Protein AF-A0A9Q4A7U5-F1 (afdb_monomer_lite)

Foldseek 3Di:
DDDDDDDDPPPPDDPDVVVLVVVLVVLVCCLVVCPVVVDPPQVVLSVLLNVLSVVLVVLLVVLVVQLVVLVVVLDVVVLVVVLVVLVPDPVDDPVRSVVVNVVSVVVNCVSVVSSVVSVVVSVVSNVVSVVSNVVRDPDPPDCVVVVVVVVVVVVVVVVVVVVVVVVVVVVVVVVVVVVVVVVCVVVVVVVVVVVVPQDPVNVD

Sequence (204 aa):
MSTEALGETLLLTPPDTEVMNAARQHILTQVTALKLDFLPVMKEKMLPLQAALNRADKVYRDVLAAVTVELNKVNLQQIDLKQQQIEADQRLSDAQKQQAISLLDKHRIRELSSLTTAINSGAQAIAASSDNMLQIDLKLKDRRLLETLQQQIDTMTQRKATLDSTMSTIAEDRRLLDATIKTFEQHNLADIFKDLLPTPDELA

O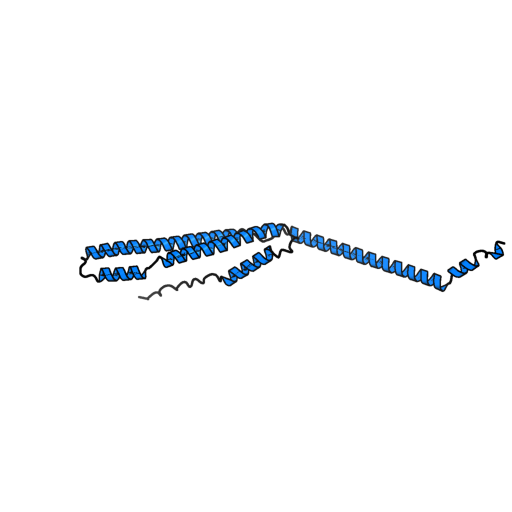rganism: Pseudomonas syringae (NCBI:txid317)

InterPro domains:
  IPR047760 XaxAB toxin subunit B-like [NF033927] (111-203)

pLDDT: mean 75.73, std 14.47, range [33.91, 92.88]

Secondary structure (DSSP, 8-state):
------------PPP-HHHHHHHHHHHHHHHHS---TT-HHHHHHHHHHHHHHHHHHHHHHHHHHHHHHHHHH--HHHHHHHHHHHHH-TTS-HHHHHHHHHHHHHHHHHHHHHHHHHHHHHHHHHHHHHHHHHT---S-S-THHHHHHHHHHHHHHHHHHHHHHHHHHHHHHHHHHHHHHHHHHHTTHHHHHHHHSPPTTT--

Radius of gyration: 43.91 Å; chains: 1; bounding box: 88×65×134 Å

Structure (mmCIF, N/CA/C/O backbone):
data_AF-A0A9Q4A7U5-F1
#
_entry.id   AF-A0A9Q4A7U5-F1
#
loop_
_atom_site.group_PDB
_atom_site.id
_atom_site.type_symbol
_atom_site.label_atom_id
_atom_site.label_alt_id
_atom_site.label_comp_id
_atom_site.label_asym_id
_atom_site.label_entity_id
_atom_site.label_seq_id
_atom_site.pdbx_PDB_ins_code
_atom_site.Cartn_x
_atom_site.Cartn_y
_atom_site.Cartn_z
_atom_site.occupancy
_atom_site.B_iso_or_equiv
_atom_site.auth_seq_id
_atom_site.auth_comp_id
_atom_site.auth_asym_id
_atom_site.auth_atom_id
_atom_site.pdbx_PDB_model_num
ATOM 1 N N . MET A 1 1 ? -23.462 37.568 24.007 1.00 35.03 1 MET A N 1
ATOM 2 C CA . MET A 1 1 ? -23.087 36.170 24.297 1.00 35.03 1 MET A CA 1
ATOM 3 C C . MET A 1 1 ? -23.240 35.404 22.997 1.00 35.03 1 MET A C 1
ATOM 5 O O . MET A 1 1 ? -24.327 34.921 22.709 1.00 35.03 1 MET A O 1
ATOM 9 N N . SER A 1 2 ? -22.212 35.453 22.148 1.00 33.91 2 SER A N 1
ATOM 10 C CA . SER A 1 2 ? -22.231 34.797 20.838 1.00 33.91 2 SER A CA 1
ATOM 11 C C . SER A 1 2 ? -22.033 33.302 21.023 1.00 33.91 2 SER A C 1
ATOM 13 O O . SER A 1 2 ? -21.081 32.872 21.666 1.00 33.91 2 SER A O 1
ATOM 15 N N . THR A 1 3 ? -22.956 32.529 20.468 1.00 38.47 3 THR A N 1
ATOM 16 C CA . THR A 1 3 ? -22.825 31.095 20.239 1.00 38.47 3 THR A CA 1
ATOM 17 C C . THR A 1 3 ? -21.740 30.887 19.186 1.00 38.47 3 THR A C 1
ATOM 19 O O . THR A 1 3 ? -22.014 30.981 17.989 1.00 38.47 3 THR A O 1
ATOM 22 N N . GLU A 1 4 ? -20.499 30.685 19.627 1.00 35.47 4 GLU A N 1
ATOM 23 C CA . GLU A 1 4 ? -19.436 30.189 18.758 1.00 35.47 4 GLU A CA 1
ATOM 24 C C . GLU A 1 4 ? -19.859 28.824 18.224 1.00 35.47 4 GLU A C 1
ATOM 26 O O . GLU A 1 4 ? -20.233 27.917 18.972 1.00 35.47 4 GLU A O 1
ATOM 31 N N . ALA A 1 5 ? -19.895 28.752 16.898 1.00 37.84 5 ALA A N 1
ATOM 32 C CA . ALA A 1 5 ? -20.283 27.588 16.141 1.00 37.84 5 ALA A CA 1
ATOM 33 C C . ALA A 1 5 ? -19.480 26.375 16.618 1.00 37.84 5 ALA A C 1
ATOM 35 O O . ALA A 1 5 ? -18.249 26.382 16.618 1.00 37.84 5 ALA A O 1
ATOM 36 N N 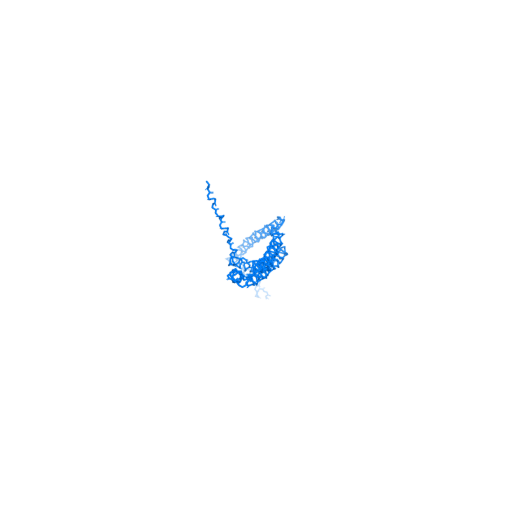. LEU A 1 6 ? -20.220 25.346 17.028 1.00 39.00 6 LEU A N 1
ATOM 37 C CA . LEU A 1 6 ? -19.747 23.976 17.160 1.00 39.00 6 LEU A CA 1
ATOM 38 C C . LEU A 1 6 ? -18.822 23.676 15.978 1.00 39.00 6 LEU A C 1
ATOM 40 O O . LEU A 1 6 ? -19.218 23.873 14.829 1.00 39.00 6 LEU A O 1
ATOM 44 N N . GLY A 1 7 ? -17.586 23.301 16.312 1.00 40.75 7 GLY A N 1
ATOM 45 C CA . GLY A 1 7 ? -16.461 23.227 15.392 1.00 40.75 7 GLY A CA 1
ATOM 46 C C . GLY A 1 7 ? -16.814 22.551 14.078 1.00 40.75 7 GLY A C 1
ATOM 47 O O . GLY A 1 7 ? -17.547 21.561 14.057 1.00 40.75 7 GLY A O 1
ATOM 48 N N . GLU A 1 8 ? -16.277 23.111 12.994 1.00 39.75 8 GLU A N 1
ATOM 49 C CA . GLU A 1 8 ? -16.266 22.497 11.673 1.00 39.75 8 GLU A CA 1
ATOM 50 C C . GLU A 1 8 ? -16.014 20.997 11.831 1.00 39.75 8 GLU A C 1
ATOM 52 O O . GLU A 1 8 ? -14.949 20.576 12.287 1.00 39.75 8 GLU A O 1
ATOM 57 N N . THR A 1 9 ? -17.025 20.185 11.517 1.00 42.81 9 THR A N 1
ATOM 58 C CA . THR A 1 9 ? -16.873 18.737 11.401 1.00 42.81 9 THR A CA 1
ATOM 59 C C . THR A 1 9 ? -15.728 18.502 10.435 1.00 42.81 9 THR A C 1
ATOM 61 O O . THR A 1 9 ? -15.882 18.722 9.234 1.00 42.81 9 THR A O 1
ATOM 64 N N . LEU A 1 10 ? -14.570 18.120 10.977 1.00 44.84 10 LEU A N 1
ATOM 65 C CA . LEU A 1 10 ? -13.373 17.832 10.210 1.00 44.84 10 LEU A CA 1
ATOM 66 C C . LEU A 1 10 ? -13.723 16.662 9.284 1.00 44.84 10 LEU A C 1
ATOM 68 O O . LEU A 1 10 ? -13.777 15.506 9.705 1.00 44.84 10 LEU A O 1
ATOM 72 N N . LEU A 1 11 ? -14.063 16.980 8.038 1.00 44.38 11 LEU A N 1
ATOM 73 C CA . LEU A 1 11 ? -14.373 16.007 7.003 1.00 44.38 11 LEU A CA 1
ATOM 74 C C . LEU A 1 11 ? -13.053 15.334 6.631 1.00 44.38 11 LEU A C 1
ATOM 76 O O . LEU A 1 11 ? -12.310 15.796 5.771 1.00 44.38 11 LEU A O 1
ATOM 80 N N . LEU A 1 12 ? -12.727 14.267 7.357 1.00 54.28 12 LEU A N 1
ATOM 81 C CA . LEU A 1 12 ? -11.605 13.396 7.048 1.00 54.28 12 LEU A CA 1
ATOM 82 C C . LEU A 1 12 ? -11.965 12.622 5.780 1.00 54.28 12 LEU A C 1
ATOM 84 O O . LEU A 1 12 ? -12.688 11.628 5.833 1.00 54.28 12 LEU A O 1
ATOM 88 N N . THR A 1 13 ? -11.492 13.096 4.630 1.00 53.50 13 THR A N 1
ATOM 89 C CA . THR A 1 13 ? -11.601 12.360 3.373 1.00 53.50 13 THR A CA 1
ATOM 90 C C . THR A 1 13 ? -10.697 11.129 3.460 1.00 53.50 13 THR A C 1
ATOM 92 O O . THR A 1 13 ? -9.480 11.283 3.605 1.00 53.50 13 THR A O 1
ATOM 95 N N . PRO A 1 14 ? -11.249 9.903 3.410 1.00 59.03 14 PRO A N 1
ATOM 96 C CA . PRO A 1 14 ? -10.420 8.710 3.391 1.00 59.03 14 PRO A CA 1
ATOM 97 C C . PRO A 1 14 ? -9.548 8.699 2.123 1.00 59.03 14 PRO A C 1
ATOM 99 O O . PRO A 1 14 ? -9.958 9.246 1.095 1.00 59.03 14 PRO A O 1
ATOM 102 N N . PRO A 1 15 ? -8.357 8.075 2.166 1.00 64.12 15 PRO A N 1
ATOM 103 C CA . PRO A 1 15 ? -7.548 7.869 0.974 1.00 64.12 15 PRO A CA 1
ATOM 104 C C . PRO A 1 15 ? -8.346 7.104 -0.084 1.00 64.12 15 PRO A C 1
ATOM 106 O O . PRO A 1 15 ? -9.000 6.106 0.229 1.00 64.12 15 PRO A O 1
ATOM 109 N N . ASP A 1 16 ? -8.270 7.548 -1.336 1.00 74.88 16 ASP A N 1
ATOM 110 C CA . ASP A 1 16 ? -8.915 6.854 -2.444 1.00 74.88 16 ASP A CA 1
ATOM 111 C C . ASP A 1 16 ? -8.227 5.501 -2.688 1.00 74.88 16 ASP A C 1
ATOM 113 O O . ASP A 1 16 ? -7.102 5.406 -3.194 1.00 74.88 16 ASP A O 1
ATOM 117 N N . THR A 1 17 ? -8.924 4.433 -2.302 1.00 73.44 17 THR A N 1
ATOM 118 C CA . THR A 1 17 ? -8.423 3.064 -2.422 1.00 73.44 17 THR A CA 1
ATOM 119 C C . THR A 1 17 ? -8.252 2.617 -3.874 1.00 73.44 17 THR A C 1
ATOM 121 O O . THR A 1 17 ? -7.402 1.764 -4.140 1.00 73.44 17 THR A O 1
ATOM 124 N N . GLU A 1 18 ? -9.001 3.181 -4.827 1.00 73.81 18 GLU A N 1
ATOM 125 C CA . GLU A 1 18 ? -8.834 2.868 -6.248 1.00 73.81 18 GLU A CA 1
ATOM 126 C C . GLU A 1 18 ? -7.540 3.476 -6.775 1.00 73.81 18 GLU A C 1
ATOM 128 O O . GLU A 1 18 ? -6.752 2.775 -7.411 1.00 73.81 18 GLU A O 1
ATOM 133 N N . VAL A 1 19 ? -7.258 4.733 -6.422 1.00 74.88 19 VAL A N 1
ATOM 134 C CA . VAL A 1 19 ? -5.994 5.401 -6.770 1.00 74.88 19 VAL A CA 1
ATOM 135 C C . VAL A 1 19 ? -4.803 4.660 -6.161 1.00 74.88 19 VAL A C 1
ATOM 137 O O . VAL A 1 19 ? -3.816 4.402 -6.855 1.00 74.88 19 VAL A O 1
ATOM 140 N N . MET A 1 20 ? -4.896 4.247 -4.892 1.00 70.69 20 MET A N 1
ATOM 141 C CA . MET A 1 20 ? -3.845 3.454 -4.242 1.00 70.69 20 MET A CA 1
ATOM 142 C C . MET A 1 20 ? -3.623 2.104 -4.939 1.00 70.69 20 MET A C 1
ATOM 144 O O . MET A 1 20 ? -2.479 1.717 -5.195 1.00 70.69 20 MET A O 1
ATOM 148 N N . ASN A 1 21 ? -4.699 1.393 -5.289 1.00 73.62 21 ASN A N 1
ATOM 149 C CA . ASN A 1 21 ? -4.608 0.118 -6.001 1.00 73.62 21 ASN A CA 1
ATOM 150 C C . ASN A 1 21 ? -4.047 0.289 -7.419 1.00 73.62 21 ASN A C 1
ATOM 152 O O . ASN A 1 21 ? -3.201 -0.505 -7.832 1.00 73.62 21 ASN A O 1
ATOM 156 N N . ALA A 1 22 ? -4.467 1.324 -8.147 1.00 74.12 22 ALA A N 1
ATOM 157 C CA . ALA A 1 22 ? -3.966 1.637 -9.481 1.00 74.12 22 ALA A CA 1
ATOM 158 C C . ALA A 1 22 ? -2.468 1.971 -9.447 1.00 74.12 22 ALA A C 1
ATOM 160 O O . ALA A 1 22 ? -1.697 1.421 -10.236 1.00 74.12 22 ALA A O 1
ATOM 161 N N . ALA A 1 23 ? -2.028 2.791 -8.486 1.00 72.69 23 ALA A N 1
ATOM 162 C CA . ALA A 1 23 ? -0.615 3.091 -8.274 1.00 72.69 23 ALA A CA 1
ATOM 163 C C . ALA A 1 23 ? 0.191 1.823 -7.945 1.00 72.69 23 ALA A C 1
ATOM 165 O O . ALA A 1 23 ? 1.258 1.602 -8.525 1.00 72.69 23 ALA A O 1
ATOM 166 N N . ARG A 1 24 ? -0.342 0.942 -7.084 1.00 73.12 24 ARG A N 1
ATOM 167 C CA . ARG A 1 24 ? 0.281 -0.355 -6.775 1.00 73.12 24 ARG A CA 1
ATOM 168 C C . ARG A 1 24 ? 0.427 -1.223 -8.011 1.00 73.12 24 ARG A C 1
ATOM 170 O O . ARG A 1 24 ? 1.510 -1.750 -8.262 1.00 73.12 24 ARG A O 1
ATOM 177 N N . GLN A 1 25 ? -0.642 -1.357 -8.787 1.00 76.62 25 GLN A N 1
ATOM 178 C CA . GLN A 1 25 ? -0.641 -2.166 -9.996 1.00 76.62 25 GLN A CA 1
ATOM 179 C C . GLN A 1 25 ? 0.327 -1.601 -11.034 1.00 76.62 25 GLN A C 1
ATOM 181 O O . GLN A 1 25 ? 1.032 -2.370 -11.682 1.00 76.62 25 GLN A O 1
ATOM 186 N N . HIS A 1 26 ? 0.417 -0.276 -11.159 1.00 74.69 26 HIS A N 1
ATOM 187 C CA . HIS A 1 26 ? 1.366 0.375 -12.052 1.00 74.69 26 HIS A CA 1
ATOM 188 C C . HIS A 1 26 ? 2.813 0.103 -11.625 1.00 74.69 26 HIS A C 1
ATOM 190 O O . HIS A 1 26 ? 3.607 -0.341 -12.447 1.00 74.69 26 HIS A O 1
ATOM 196 N N . ILE A 1 27 ? 3.156 0.275 -10.342 1.00 69.06 27 ILE A N 1
ATOM 197 C CA . ILE A 1 27 ? 4.499 -0.040 -9.822 1.00 69.06 27 ILE A CA 1
ATOM 198 C C . ILE A 1 27 ? 4.829 -1.515 -10.056 1.00 69.06 27 ILE A C 1
ATOM 200 O O . ILE A 1 27 ? 5.890 -1.826 -10.587 1.00 69.06 27 ILE A O 1
ATOM 204 N N . LEU A 1 28 ? 3.909 -2.424 -9.727 1.00 72.00 28 LEU A N 1
ATOM 205 C CA . LEU A 1 28 ? 4.106 -3.859 -9.914 1.00 72.00 28 LEU A CA 1
ATOM 206 C C . LEU A 1 28 ? 4.267 -4.203 -11.397 1.00 72.00 28 LEU A C 1
ATOM 208 O O . LEU A 1 28 ? 5.173 -4.947 -11.755 1.00 72.00 28 LEU A O 1
ATOM 212 N N . THR A 1 29 ? 3.468 -3.600 -12.275 1.00 70.75 29 THR A N 1
ATOM 213 C CA . THR A 1 29 ? 3.609 -3.756 -13.727 1.00 70.75 29 THR A CA 1
ATOM 214 C C . THR A 1 29 ? 4.969 -3.254 -14.191 1.00 70.75 29 THR A C 1
ATOM 216 O O . THR A 1 29 ? 5.626 -3.972 -14.920 1.00 70.75 29 THR A O 1
ATOM 219 N N . GLN A 1 30 ? 5.461 -2.105 -13.728 1.00 65.50 30 GLN A N 1
ATOM 220 C CA . GLN A 1 30 ? 6.801 -1.619 -14.089 1.00 65.50 30 GLN A CA 1
ATOM 221 C C . GLN A 1 30 ? 7.926 -2.525 -13.546 1.00 65.50 30 GLN A C 1
ATOM 223 O O . GLN A 1 30 ? 8.923 -2.738 -14.231 1.00 65.50 30 GLN A O 1
ATOM 228 N N . VAL A 1 31 ? 7.755 -3.110 -12.352 1.00 62.97 31 VAL A N 1
ATOM 229 C CA . VAL A 1 31 ? 8.693 -4.086 -11.755 1.00 62.97 31 VAL A CA 1
ATOM 230 C C . VAL A 1 31 ? 8.715 -5.410 -12.524 1.00 62.97 31 VAL A C 1
ATOM 232 O O . VAL A 1 31 ? 9.765 -6.032 -12.660 1.00 62.97 31 VAL A O 1
ATOM 235 N N . THR A 1 32 ? 7.559 -5.859 -13.012 1.00 62.91 32 THR A N 1
ATOM 236 C CA . THR A 1 32 ? 7.401 -7.182 -13.643 1.00 62.91 32 THR A CA 1
ATOM 237 C C . THR A 1 32 ? 7.612 -7.114 -15.156 1.00 62.91 32 THR A C 1
ATOM 239 O O . THR A 1 32 ? 8.253 -7.980 -15.739 1.00 62.91 32 THR A O 1
ATOM 242 N N . ALA A 1 33 ? 7.126 -6.049 -15.796 1.00 60.25 33 ALA A N 1
ATOM 243 C CA . ALA A 1 33 ? 7.300 -5.734 -17.214 1.00 60.25 33 ALA A CA 1
ATOM 244 C C . ALA A 1 33 ? 8.655 -5.085 -17.509 1.00 60.25 33 ALA A C 1
ATOM 246 O O . ALA A 1 33 ? 8.817 -4.490 -18.572 1.00 60.25 33 ALA A O 1
ATOM 247 N N . LEU A 1 34 ? 9.610 -5.203 -16.584 1.00 51.84 34 LEU A N 1
ATOM 248 C CA . LEU A 1 34 ? 10.979 -4.703 -16.625 1.00 51.84 34 LEU A CA 1
ATOM 249 C C . LEU A 1 34 ? 11.762 -5.396 -17.764 1.00 51.84 34 LEU A C 1
ATOM 251 O O . LEU A 1 34 ? 12.779 -6.041 -17.545 1.00 51.84 34 LEU A O 1
ATOM 255 N N . LYS A 1 35 ? 11.349 -5.137 -19.015 1.00 48.38 35 LYS A N 1
ATOM 256 C CA . LYS A 1 35 ? 12.186 -4.942 -20.209 1.00 48.38 35 LYS A CA 1
ATOM 257 C C . LYS A 1 35 ? 13.077 -3.707 -19.993 1.00 48.38 35 LYS A C 1
ATOM 259 O O . LYS A 1 35 ? 13.129 -2.811 -20.819 1.00 48.38 35 LYS A O 1
ATOM 264 N N . LEU A 1 36 ? 13.707 -3.635 -18.829 1.00 45.34 36 LEU A N 1
ATOM 265 C CA . LEU A 1 36 ? 14.639 -2.622 -18.340 1.00 45.34 36 LEU A CA 1
ATOM 266 C C . LEU A 1 36 ? 15.893 -3.360 -17.836 1.00 45.34 36 LEU A C 1
ATOM 268 O O . LEU A 1 36 ? 16.586 -2.908 -16.928 1.00 45.34 36 LEU A O 1
ATOM 272 N N . ASP A 1 37 ? 16.204 -4.506 -18.457 1.00 46.78 37 ASP A N 1
ATOM 273 C CA . ASP A 1 37 ? 17.462 -5.249 -18.298 1.00 46.78 37 ASP A CA 1
ATOM 274 C C . ASP A 1 37 ? 18.703 -4.393 -18.590 1.00 46.78 37 ASP A C 1
ATOM 276 O O . ASP A 1 37 ? 19.822 -4.785 -18.279 1.00 46.78 37 ASP A O 1
ATOM 280 N N . PHE A 1 38 ? 18.512 -3.197 -19.141 1.00 51.44 38 PHE A N 1
ATOM 281 C CA . PHE A 1 38 ? 19.576 -2.253 -19.439 1.00 51.44 38 PHE A CA 1
ATOM 282 C C . PHE A 1 38 ? 20.127 -1.554 -18.183 1.00 51.44 38 PHE A C 1
ATOM 284 O O . PHE A 1 38 ? 21.246 -1.056 -18.239 1.00 51.44 38 PHE A O 1
ATOM 291 N N . LEU A 1 39 ? 19.387 -1.507 -17.059 1.00 60.56 39 LEU A N 1
ATOM 292 C CA . LEU A 1 39 ? 19.748 -0.699 -15.881 1.00 60.56 39 LEU A CA 1
ATOM 293 C C . LEU A 1 39 ? 19.701 -1.501 -14.564 1.00 60.56 39 LEU A C 1
ATOM 295 O O . LEU A 1 39 ? 18.693 -1.454 -13.854 1.00 60.56 39 LEU A O 1
ATOM 299 N N . PRO A 1 40 ? 20.796 -2.181 -14.172 1.00 62.25 40 PRO A N 1
ATOM 300 C CA . PRO A 1 40 ? 20.902 -2.898 -12.892 1.00 62.25 40 PRO A CA 1
ATOM 301 C C . PRO A 1 40 ? 20.490 -2.048 -11.676 1.00 62.25 40 PRO A C 1
ATOM 303 O O . PRO A 1 40 ? 19.778 -2.520 -10.793 1.00 62.25 40 PRO A O 1
ATOM 306 N N . VAL A 1 41 ? 20.825 -0.754 -11.702 1.00 62.53 41 VAL A N 1
ATOM 307 C CA . VAL A 1 41 ? 20.486 0.236 -10.664 1.00 62.53 41 VAL A CA 1
ATOM 308 C C . VAL A 1 41 ? 18.971 0.399 -10.475 1.00 62.53 41 VAL A C 1
ATOM 310 O O . VAL A 1 41 ? 18.502 0.610 -9.359 1.00 62.53 41 VAL A O 1
ATOM 313 N N . MET A 1 42 ? 18.174 0.263 -11.541 1.00 62.81 42 MET A N 1
ATOM 314 C CA . MET A 1 42 ? 16.713 0.330 -11.433 1.00 62.81 42 MET A CA 1
ATOM 315 C C . MET A 1 42 ? 16.154 -0.908 -10.729 1.00 62.81 42 MET A C 1
ATOM 317 O O . MET A 1 42 ? 15.272 -0.771 -9.886 1.00 62.81 42 MET A O 1
ATOM 321 N N . LYS A 1 43 ? 16.694 -2.107 -10.991 1.00 64.81 43 LYS A N 1
ATOM 322 C CA . LYS A 1 43 ? 16.293 -3.329 -10.267 1.00 64.81 43 LYS A CA 1
ATOM 323 C C . LYS A 1 43 ? 16.601 -3.223 -8.772 1.00 64.81 43 LYS A C 1
ATOM 325 O O . LYS A 1 43 ? 15.754 -3.577 -7.953 1.00 64.81 43 LYS A O 1
ATOM 330 N N . GLU A 1 44 ? 17.759 -2.668 -8.419 1.00 69.25 44 GLU A N 1
ATOM 331 C CA . GLU A 1 44 ? 18.165 -2.457 -7.023 1.00 69.25 44 GLU A CA 1
ATOM 332 C C . GLU A 1 44 ? 17.233 -1.521 -6.243 1.00 69.25 44 GLU A C 1
ATOM 334 O O . GLU A 1 44 ? 17.080 -1.695 -5.038 1.00 69.25 44 GLU A O 1
ATOM 339 N N . LYS A 1 45 ? 16.603 -0.535 -6.896 1.00 70.94 45 LYS A N 1
ATOM 340 C CA . LYS A 1 45 ? 15.695 0.427 -6.239 1.00 70.94 45 LYS A CA 1
ATOM 341 C C . LYS A 1 45 ? 14.224 0.020 -6.306 1.00 70.94 45 LYS A C 1
ATOM 343 O O . LYS A 1 45 ? 13.485 0.224 -5.344 1.00 70.94 45 LYS A O 1
ATOM 348 N N . MET A 1 46 ? 13.803 -0.595 -7.409 1.00 73.00 46 MET A N 1
ATOM 349 C CA . MET A 1 46 ? 12.410 -0.985 -7.636 1.00 73.00 46 MET A CA 1
ATOM 350 C C . MET A 1 46 ? 11.975 -2.177 -6.770 1.00 73.00 46 MET A C 1
ATOM 352 O O . MET A 1 46 ? 10.828 -2.214 -6.326 1.00 73.00 46 MET A O 1
ATOM 356 N N . LEU A 1 47 ? 12.874 -3.124 -6.476 1.00 74.06 47 LEU A N 1
ATOM 357 C CA . LEU A 1 47 ? 12.571 -4.265 -5.600 1.00 74.06 47 LEU A CA 1
ATOM 358 C C . LEU A 1 47 ? 12.293 -3.840 -4.142 1.00 74.06 47 LEU A C 1
ATOM 360 O O . LEU A 1 47 ? 11.243 -4.212 -3.610 1.00 74.06 47 LEU A O 1
ATOM 364 N N . PRO A 1 48 ? 13.145 -3.022 -3.488 1.00 77.94 48 PRO A N 1
ATOM 365 C CA . PRO A 1 48 ? 12.827 -2.444 -2.184 1.00 77.94 48 PRO A CA 1
ATOM 366 C C . PRO A 1 48 ? 11.531 -1.633 -2.185 1.00 77.94 48 PRO A C 1
ATOM 368 O O . PRO A 1 48 ? 10.762 -1.738 -1.231 1.00 77.94 48 PRO A O 1
ATOM 371 N N . LEU A 1 49 ? 11.254 -0.874 -3.254 1.00 77.06 49 LEU A N 1
ATOM 372 C CA . LEU A 1 49 ? 10.007 -0.113 -3.381 1.00 77.06 49 LEU A CA 1
ATOM 373 C C . LEU A 1 49 ? 8.788 -1.036 -3.390 1.00 77.06 49 LEU A C 1
ATOM 375 O O . LEU A 1 49 ? 7.828 -0.796 -2.661 1.00 77.06 49 LEU A O 1
ATOM 379 N N . GLN A 1 50 ? 8.834 -2.112 -4.175 1.00 75.94 50 GLN A N 1
ATOM 380 C CA . GLN A 1 50 ? 7.766 -3.107 -4.222 1.00 75.94 50 GLN A CA 1
ATOM 381 C C . GLN A 1 50 ? 7.544 -3.754 -2.849 1.00 75.94 50 GLN A C 1
ATOM 383 O O . GLN A 1 50 ? 6.404 -3.893 -2.403 1.00 75.94 50 GLN A O 1
ATOM 388 N N . ALA A 1 51 ? 8.625 -4.130 -2.161 1.00 79.81 51 ALA A N 1
ATOM 389 C CA . ALA A 1 51 ? 8.547 -4.723 -0.832 1.00 79.81 51 ALA A CA 1
ATOM 390 C C . ALA A 1 51 ? 7.947 -3.749 0.197 1.00 79.81 51 ALA A C 1
ATOM 392 O O . ALA A 1 51 ? 7.067 -4.139 0.967 1.00 79.81 51 ALA A O 1
ATOM 393 N N . ALA A 1 52 ? 8.376 -2.483 0.183 1.00 79.50 52 ALA A N 1
ATOM 394 C CA . ALA A 1 52 ? 7.848 -1.440 1.059 1.00 79.50 52 ALA A CA 1
ATOM 395 C C . ALA A 1 52 ? 6.360 -1.173 0.794 1.00 79.50 52 ALA A C 1
ATOM 397 O O . ALA A 1 52 ? 5.576 -1.105 1.737 1.00 79.50 52 ALA A O 1
ATOM 398 N N . LEU A 1 53 ? 5.955 -1.114 -0.475 1.00 77.62 53 LEU A N 1
ATOM 399 C CA . LEU A 1 53 ? 4.567 -0.892 -0.873 1.00 77.62 53 LEU A CA 1
ATOM 400 C C . LEU A 1 53 ? 3.647 -2.045 -0.454 1.00 77.62 53 LEU A C 1
ATOM 402 O O . LEU A 1 53 ? 2.581 -1.816 0.111 1.00 77.62 53 LEU A O 1
ATOM 406 N N . ASN A 1 54 ? 4.071 -3.292 -0.677 1.00 79.19 54 ASN A N 1
ATOM 407 C CA . ASN A 1 54 ? 3.315 -4.468 -0.242 1.00 79.19 54 ASN A CA 1
ATOM 408 C C . ASN A 1 54 ? 3.191 -4.524 1.286 1.00 79.19 54 ASN A C 1
ATOM 410 O O . ASN A 1 54 ? 2.146 -4.897 1.820 1.00 79.19 54 ASN A O 1
ATOM 414 N N . ARG A 1 55 ? 4.253 -4.136 2.003 1.00 81.62 55 ARG A N 1
ATOM 415 C CA . ARG A 1 55 ? 4.228 -4.041 3.464 1.00 81.62 55 ARG A CA 1
ATOM 416 C C . ARG A 1 55 ? 3.260 -2.958 3.937 1.00 81.62 55 ARG A C 1
ATOM 418 O O . ARG A 1 55 ? 2.502 -3.221 4.864 1.00 81.62 55 ARG A O 1
ATOM 425 N N . ALA A 1 56 ? 3.258 -1.793 3.292 1.00 76.75 56 ALA A N 1
ATOM 426 C CA . ALA A 1 56 ? 2.355 -0.691 3.608 1.00 76.75 56 ALA A CA 1
ATOM 427 C C . ALA A 1 56 ? 0.883 -1.071 3.406 1.00 76.75 56 ALA A C 1
ATOM 429 O O . ALA A 1 56 ? 0.076 -0.848 4.304 1.00 76.75 56 ALA A O 1
ATOM 430 N N . ASP A 1 57 ? 0.545 -1.709 2.280 1.00 76.62 57 ASP A N 1
ATOM 431 C CA . ASP A 1 57 ? -0.820 -2.189 2.004 1.00 76.62 57 ASP A CA 1
ATOM 432 C C . ASP A 1 57 ? -1.288 -3.191 3.066 1.00 76.62 57 ASP A C 1
ATOM 434 O O . ASP A 1 57 ? -2.395 -3.076 3.592 1.00 76.62 57 ASP A O 1
ATOM 438 N N . LYS A 1 58 ? -0.415 -4.133 3.447 1.00 82.31 58 LYS A N 1
ATOM 439 C CA . LYS A 1 58 ? -0.717 -5.090 4.514 1.00 82.31 58 LYS A CA 1
ATOM 440 C C . LYS A 1 58 ? -0.961 -4.392 5.853 1.00 82.31 58 LYS A C 1
ATOM 442 O O . LYS A 1 58 ? -1.986 -4.639 6.477 1.00 82.31 58 LYS A O 1
ATOM 447 N N . VAL A 1 59 ? -0.052 -3.507 6.273 1.00 82.12 59 VAL A N 1
ATOM 448 C CA . VAL A 1 59 ? -0.192 -2.747 7.527 1.00 82.12 59 VAL A CA 1
ATOM 449 C C . VAL A 1 59 ? -1.495 -1.952 7.529 1.00 82.12 59 VAL A C 1
ATOM 451 O O . VAL A 1 59 ? -2.220 -1.982 8.517 1.00 82.12 59 VAL A O 1
ATOM 454 N N . TYR A 1 60 ? -1.827 -1.291 6.421 1.00 79.75 60 TYR A N 1
ATOM 455 C CA . TYR A 1 60 ? -3.059 -0.521 6.295 1.00 79.75 60 TYR A CA 1
ATOM 456 C C . TYR A 1 60 ? -4.310 -1.394 6.472 1.00 79.75 60 TYR A C 1
ATOM 458 O O . TYR A 1 60 ? -5.189 -1.059 7.266 1.00 79.75 60 TYR A O 1
ATOM 466 N N . ARG A 1 61 ? -4.374 -2.545 5.789 1.00 80.50 61 ARG A N 1
ATOM 467 C CA . ARG A 1 61 ? -5.491 -3.497 5.917 1.00 80.50 61 ARG A CA 1
ATOM 468 C C . ARG A 1 61 ? -5.612 -4.057 7.332 1.00 80.50 61 ARG A C 1
ATOM 470 O O . ARG A 1 61 ? -6.717 -4.097 7.869 1.00 80.50 61 ARG A O 1
ATOM 477 N N . ASP A 1 62 ? -4.493 -4.456 7.931 1.00 83.56 62 ASP A N 1
ATOM 478 C CA . ASP A 1 62 ? -4.460 -5.038 9.275 1.00 83.56 62 ASP A CA 1
ATOM 479 C C . ASP A 1 62 ? -4.912 -4.008 10.328 1.00 83.56 62 ASP A C 1
ATOM 481 O O . ASP A 1 62 ? -5.729 -4.320 11.197 1.00 83.56 62 ASP A O 1
ATOM 485 N N . VAL A 1 63 ? -4.452 -2.756 10.213 1.00 83.94 63 VAL A N 1
ATOM 486 C CA . VAL A 1 63 ? -4.867 -1.645 11.085 1.00 83.94 63 VAL A CA 1
ATOM 487 C C . VAL A 1 63 ? -6.355 -1.340 10.925 1.00 83.94 63 VAL A C 1
ATOM 489 O O . VAL A 1 63 ? -7.059 -1.225 11.927 1.00 83.94 63 VAL A O 1
ATOM 492 N N . LEU A 1 64 ? -6.863 -1.247 9.692 1.00 81.81 64 LEU A N 1
ATOM 493 C CA . LEU A 1 64 ? -8.290 -1.016 9.454 1.00 81.81 64 LEU A CA 1
ATOM 494 C C . LEU A 1 64 ? -9.156 -2.141 10.023 1.00 81.81 64 LEU A C 1
ATOM 496 O O . LEU A 1 64 ? -10.191 -1.866 10.633 1.00 81.81 64 LEU A O 1
ATOM 500 N N . ALA A 1 65 ? -8.737 -3.396 9.861 1.00 80.69 65 ALA A N 1
ATOM 501 C CA . ALA A 1 65 ? -9.438 -4.537 10.435 1.00 80.69 65 ALA A CA 1
ATOM 502 C C . ALA A 1 65 ? -9.458 -4.463 11.970 1.00 80.69 65 ALA A C 1
ATOM 504 O O . ALA A 1 65 ? -10.517 -4.634 12.573 1.00 80.69 65 ALA A O 1
ATOM 505 N N . ALA A 1 66 ? -8.326 -4.140 12.604 1.00 80.69 66 ALA A N 1
ATOM 506 C CA . ALA A 1 66 ? -8.232 -3.987 14.055 1.00 80.69 66 ALA A CA 1
ATOM 507 C C . ALA A 1 66 ? -9.122 -2.848 14.582 1.00 80.69 66 ALA A C 1
ATOM 509 O O . ALA A 1 66 ? -9.886 -3.052 15.524 1.00 80.69 66 ALA A O 1
ATOM 510 N N . VAL A 1 67 ? -9.087 -1.676 13.939 1.00 79.19 67 VAL A N 1
ATOM 511 C CA . VAL A 1 67 ? -9.946 -0.534 14.295 1.00 79.19 67 VAL A CA 1
ATOM 512 C C . VAL A 1 67 ? -11.423 -0.878 14.101 1.00 79.19 67 VAL A C 1
ATOM 514 O O . VAL A 1 67 ? -12.235 -0.550 14.958 1.00 79.19 67 VAL A O 1
ATOM 517 N N . THR A 1 68 ? -11.781 -1.593 13.032 1.00 79.69 68 THR A N 1
ATOM 518 C CA . THR A 1 68 ? -13.162 -2.047 12.791 1.00 79.69 68 THR A CA 1
ATOM 519 C C . THR A 1 68 ? -13.636 -3.012 13.879 1.00 79.69 68 THR A C 1
ATOM 521 O O . THR A 1 68 ? -14.764 -2.903 14.356 1.00 79.69 68 THR A O 1
ATOM 524 N N . VAL A 1 69 ? -12.782 -3.946 14.306 1.00 82.25 69 VAL A N 1
ATOM 525 C CA . VAL A 1 69 ? -13.092 -4.871 15.405 1.00 82.25 69 VAL A CA 1
ATOM 526 C C . VAL A 1 69 ? -13.315 -4.111 16.712 1.00 82.25 69 VAL A C 1
ATOM 528 O O . VAL A 1 69 ? -14.289 -4.394 17.405 1.00 82.25 69 VAL A O 1
ATOM 531 N N . GLU A 1 70 ? -12.461 -3.142 17.045 1.00 81.00 70 GLU A N 1
ATOM 532 C CA . GLU A 1 70 ? -12.640 -2.319 18.248 1.00 81.00 70 GLU A CA 1
ATOM 533 C C . GLU A 1 70 ? -13.885 -1.427 18.160 1.00 81.00 70 GLU A C 1
ATOM 535 O O . GLU A 1 70 ? -14.649 -1.363 19.118 1.00 81.00 70 GLU A O 1
ATOM 540 N N . LEU A 1 71 ? -14.171 -0.825 17.001 1.00 81.94 71 LEU A N 1
ATOM 541 C CA . LEU A 1 71 ? -15.406 -0.066 16.772 1.00 81.94 71 LEU A CA 1
ATOM 542 C C . LEU A 1 71 ? -16.659 -0.926 16.965 1.00 81.94 71 LEU A C 1
ATOM 544 O O . LEU A 1 71 ? -17.607 -0.480 17.600 1.00 81.94 71 LEU A O 1
ATOM 548 N N . ASN A 1 72 ? -16.654 -2.167 16.473 1.00 81.25 72 ASN A N 1
ATOM 549 C CA . ASN A 1 72 ? -17.779 -3.090 16.641 1.00 81.25 72 ASN A CA 1
ATOM 550 C C . ASN A 1 72 ? -17.959 -3.562 18.093 1.00 81.25 72 ASN A C 1
ATOM 552 O O . ASN A 1 72 ? -19.056 -3.976 18.468 1.00 81.25 72 ASN A O 1
ATOM 556 N N . LYS A 1 73 ? -16.896 -3.534 18.907 1.00 81.06 73 LYS A N 1
ATOM 557 C CA . LYS A 1 73 ? -16.972 -3.843 20.344 1.00 81.06 73 LYS A CA 1
ATOM 558 C C . LYS A 1 73 ? -17.545 -2.682 21.149 1.00 81.06 73 LYS A C 1
ATOM 560 O O . LYS A 1 73 ? -18.245 -2.925 22.126 1.00 81.06 73 LYS A O 1
ATOM 565 N N . VAL A 1 74 ? -17.248 -1.446 20.751 1.00 79.56 74 VAL A N 1
ATOM 566 C CA . VAL A 1 74 ? -17.709 -0.233 21.432 1.00 79.56 74 VAL A CA 1
ATOM 567 C C . VAL A 1 74 ? -19.213 -0.069 21.207 1.00 79.56 74 VAL A C 1
ATOM 569 O O . VAL A 1 74 ? -19.662 0.414 20.169 1.00 79.56 74 VAL A O 1
ATOM 572 N N . ASN A 1 75 ? -20.015 -0.459 22.199 1.00 77.88 75 ASN A N 1
ATOM 573 C CA . ASN A 1 75 ? -21.472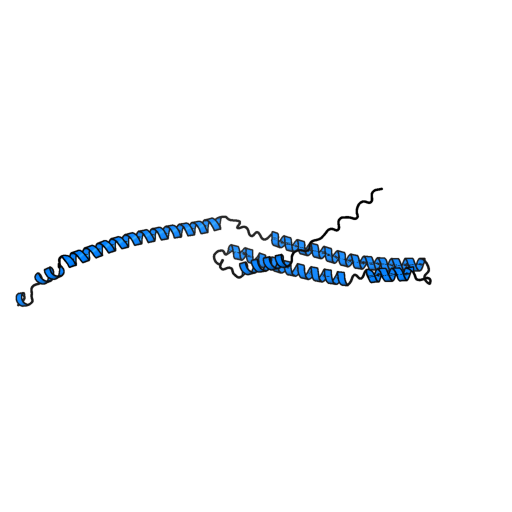 -0.342 22.138 1.00 77.88 75 ASN A CA 1
ATOM 574 C C . ASN A 1 75 ? -21.977 0.757 23.077 1.00 77.88 75 ASN A C 1
ATOM 576 O O . ASN A 1 75 ? -22.592 0.500 24.116 1.00 77.88 75 ASN A O 1
ATOM 580 N N . LEU A 1 76 ? -21.731 2.008 22.679 1.00 80.25 76 LEU A N 1
ATOM 581 C CA . LEU A 1 76 ? -22.136 3.180 23.462 1.00 80.25 76 LEU A CA 1
ATOM 582 C C . LEU A 1 76 ? -23.655 3.252 23.656 1.00 80.25 76 LEU A C 1
ATOM 584 O O . LEU A 1 76 ? -24.105 3.633 24.728 1.00 80.25 76 LEU A O 1
ATOM 588 N N . GLN A 1 77 ? -24.447 2.801 22.678 1.00 81.56 77 GLN A N 1
ATOM 589 C CA . GLN A 1 77 ? -25.910 2.804 22.780 1.00 81.56 77 GLN A CA 1
ATOM 590 C C . GLN A 1 77 ? -26.417 1.909 23.916 1.00 81.56 77 GLN A C 1
ATOM 592 O O . GLN A 1 77 ? -27.319 2.296 24.655 1.00 81.56 77 GLN A O 1
ATOM 597 N N . GLN A 1 78 ? -25.838 0.716 24.090 1.00 83.81 78 GLN A N 1
ATOM 598 C CA . GLN A 1 78 ? -26.201 -0.156 25.210 1.00 83.81 78 GLN A CA 1
ATOM 599 C C . GLN A 1 78 ? -25.759 0.411 26.561 1.00 83.81 78 GLN A C 1
ATOM 601 O O . GLN A 1 78 ? -26.447 0.197 27.560 1.00 83.81 78 GLN A O 1
ATOM 606 N N . ILE A 1 79 ? -24.624 1.113 26.604 1.00 84.62 79 ILE A N 1
ATOM 607 C CA . ILE A 1 79 ? -24.160 1.812 27.806 1.00 84.62 79 ILE A CA 1
ATOM 608 C C . ILE A 1 79 ? -25.145 2.929 28.163 1.00 84.62 79 ILE A C 1
ATOM 610 O O . ILE A 1 79 ? -25.641 2.952 29.286 1.00 84.62 79 ILE A O 1
ATOM 614 N N . ASP A 1 80 ? -25.511 3.782 27.207 1.00 86.19 80 ASP A N 1
ATOM 615 C CA . ASP A 1 80 ? -26.451 4.886 27.429 1.00 86.19 80 ASP A CA 1
ATOM 616 C C . ASP A 1 80 ? -27.843 4.367 27.857 1.00 86.19 80 ASP A C 1
ATOM 618 O O . ASP A 1 80 ? -28.468 4.908 28.770 1.00 86.19 80 ASP A O 1
ATOM 622 N N . LEU A 1 81 ? -28.309 3.252 27.281 1.00 89.81 81 LEU A N 1
ATOM 623 C CA . LEU A 1 81 ? -29.581 2.626 27.664 1.00 89.81 81 LEU A CA 1
ATOM 624 C C . LEU A 1 81 ? -29.547 2.063 29.095 1.00 89.81 81 LEU A C 1
ATOM 626 O O . LEU A 1 81 ? -30.509 2.221 29.847 1.00 89.81 81 LEU A O 1
ATOM 630 N N . LYS A 1 82 ? -28.432 1.447 29.509 1.00 90.19 82 LYS A N 1
ATOM 631 C CA . LYS A 1 82 ? -28.239 0.998 30.900 1.00 90.19 82 LYS A CA 1
ATOM 632 C C . LYS A 1 82 ? -28.205 2.170 31.875 1.00 90.19 82 LYS A C 1
ATOM 634 O O . LYS A 1 82 ? -28.737 2.046 32.975 1.00 90.19 82 LYS A O 1
ATOM 639 N N . GLN A 1 83 ? -27.615 3.296 31.479 1.00 90.25 83 GLN A N 1
ATOM 640 C CA . GLN A 1 83 ? -27.606 4.503 32.299 1.00 90.25 83 GLN A CA 1
ATOM 641 C C . GLN A 1 83 ? -29.035 4.990 32.566 1.00 90.25 83 GLN A C 1
ATOM 643 O O . GLN A 1 83 ? -29.416 5.157 33.723 1.00 90.25 83 GLN A O 1
ATOM 648 N N . GLN A 1 84 ? -29.857 5.102 31.519 1.00 91.19 84 GLN A N 1
ATOM 649 C CA . GLN A 1 84 ? -31.263 5.502 31.645 1.00 91.19 84 GLN A CA 1
ATOM 650 C C . GLN A 1 84 ? -32.068 4.547 32.538 1.00 91.19 84 GLN A C 1
ATOM 652 O O . GLN A 1 84 ? -32.900 4.989 33.327 1.00 91.19 84 GLN A O 1
ATOM 657 N N . GLN A 1 85 ? -31.812 3.237 32.452 1.00 92.19 85 GLN A N 1
ATOM 658 C CA . GLN A 1 85 ? -32.459 2.243 33.315 1.00 92.19 85 GLN A CA 1
ATOM 659 C C . GLN A 1 85 ? -32.093 2.425 34.794 1.00 92.19 85 GLN A C 1
ATOM 661 O O . GLN A 1 85 ? -32.974 2.341 35.647 1.00 92.19 85 GLN A O 1
ATOM 666 N N . ILE A 1 86 ? -30.820 2.698 35.102 1.00 90.56 86 ILE A N 1
ATOM 667 C CA . ILE A 1 86 ? -30.353 2.958 36.475 1.00 90.56 86 ILE A CA 1
ATOM 668 C C . ILE A 1 86 ? -30.979 4.245 37.024 1.00 90.56 86 ILE A C 1
ATOM 670 O O . ILE A 1 86 ? -31.415 4.289 38.175 1.00 90.56 86 ILE A O 1
ATOM 674 N N . GLU A 1 87 ? -31.039 5.292 36.203 1.00 90.50 87 GLU A N 1
ATOM 675 C CA . GLU A 1 87 ? -31.619 6.581 36.584 1.00 90.50 87 GLU A CA 1
ATOM 676 C C . GLU A 1 87 ? -33.129 6.465 36.850 1.00 90.50 87 GLU A C 1
ATOM 678 O O . GLU A 1 87 ? -33.620 6.989 37.858 1.00 90.50 87 GLU A O 1
ATOM 683 N N . ALA A 1 88 ? -33.848 5.714 36.009 1.00 91.56 88 ALA A N 1
ATOM 684 C CA . ALA A 1 88 ? -35.290 5.496 36.113 1.00 91.56 88 ALA A CA 1
ATOM 685 C C . ALA A 1 88 ? -35.710 4.511 37.222 1.00 91.56 88 ALA A C 1
ATOM 687 O O . ALA A 1 88 ? -36.883 4.495 37.604 1.00 91.56 88 ALA A O 1
ATOM 688 N N . ASP A 1 89 ? -34.795 3.695 37.757 1.00 91.56 89 ASP A N 1
ATOM 689 C CA . ASP A 1 89 ? -35.128 2.715 38.795 1.00 91.56 89 ASP A CA 1
ATOM 690 C C . ASP A 1 89 ? -35.440 3.410 40.131 1.00 91.56 89 ASP A C 1
ATOM 692 O O . ASP A 1 89 ? -34.586 4.034 40.761 1.00 91.56 89 ASP A O 1
ATOM 696 N N . GLN A 1 90 ? -36.687 3.309 40.584 1.00 90.38 90 GLN A N 1
ATOM 697 C CA . GLN A 1 90 ? -37.143 3.901 41.846 1.00 90.38 90 GLN A CA 1
ATOM 698 C C . GLN A 1 90 ? -36.768 3.065 43.081 1.00 90.38 90 GLN A C 1
ATOM 700 O O . GLN A 1 90 ? -36.959 3.520 44.205 1.00 90.38 90 GLN A O 1
ATOM 705 N N . ARG A 1 91 ? -36.259 1.841 42.896 1.00 92.00 91 ARG A N 1
ATOM 706 C CA . ARG A 1 91 ? -35.888 0.927 43.990 1.00 92.00 91 ARG A CA 1
ATOM 707 C C . ARG A 1 91 ? -34.473 1.171 44.511 1.00 92.00 91 ARG A C 1
ATOM 709 O O . ARG A 1 91 ? -34.150 0.721 45.607 1.00 92.00 91 ARG A O 1
ATOM 716 N N . LEU A 1 92 ? -33.636 1.847 43.725 1.00 88.19 92 LEU A N 1
ATOM 717 C CA . LEU A 1 92 ? -32.259 2.175 44.081 1.00 88.19 92 LEU A CA 1
ATOM 718 C C . LEU A 1 92 ? -32.207 3.485 44.867 1.00 88.19 92 LEU A C 1
ATOM 720 O O . LEU A 1 92 ? -32.820 4.476 44.469 1.00 88.19 92 LEU A O 1
ATOM 724 N N . SER A 1 93 ? -31.422 3.509 45.945 1.00 92.38 93 SER A N 1
ATOM 725 C CA . SER A 1 93 ? -31.086 4.766 46.619 1.00 92.38 93 SER A CA 1
ATOM 726 C C . SER A 1 93 ? -30.152 5.619 45.757 1.00 92.38 93 SER A C 1
ATOM 728 O O . SER A 1 93 ? -29.422 5.096 44.911 1.00 92.38 93 SER A O 1
ATOM 730 N N . ASP A 1 94 ? -30.109 6.927 46.008 1.00 90.38 94 ASP A N 1
ATOM 731 C CA . ASP A 1 94 ? -29.240 7.845 45.259 1.00 90.38 94 ASP A CA 1
ATOM 732 C C . ASP A 1 94 ? -27.767 7.414 45.301 1.00 90.38 94 ASP A C 1
ATOM 734 O O . ASP A 1 94 ? -27.088 7.408 44.276 1.00 90.38 94 ASP A O 1
ATOM 738 N N . ALA A 1 95 ? -27.291 6.937 46.457 1.00 90.81 95 ALA A N 1
ATOM 739 C CA . ALA A 1 95 ? -25.935 6.410 46.603 1.00 90.81 95 ALA A CA 1
ATOM 740 C C . ALA A 1 95 ? -25.686 5.165 45.727 1.00 90.81 95 ALA A C 1
ATOM 742 O O . ALA A 1 95 ? -24.619 5.030 45.125 1.00 90.81 95 ALA A O 1
ATOM 743 N N . GLN A 1 96 ? -26.672 4.266 45.617 1.00 90.81 96 GLN A N 1
ATOM 744 C CA . GLN A 1 96 ? -26.577 3.073 44.768 1.00 90.81 96 GLN A CA 1
ATOM 745 C C . GLN A 1 96 ? -26.597 3.432 43.279 1.00 90.81 96 GLN A C 1
ATOM 747 O O . GLN A 1 96 ? -25.811 2.873 42.512 1.00 90.81 96 GLN A O 1
ATOM 752 N N . LYS A 1 97 ? -27.433 4.397 42.872 1.00 91.19 97 LYS A N 1
ATOM 753 C CA . LYS A 1 97 ? -27.448 4.922 41.498 1.00 91.19 97 LYS A CA 1
ATOM 754 C C . LYS A 1 97 ? -26.100 5.520 41.127 1.00 91.19 97 LYS A C 1
ATOM 756 O O . LYS A 1 97 ? -25.530 5.170 40.098 1.00 91.19 97 LYS A O 1
ATOM 761 N N . GLN A 1 98 ? -25.552 6.359 42.000 1.00 90.94 98 GLN A N 1
ATOM 762 C CA . GLN A 1 98 ? -24.275 7.026 41.771 1.00 90.94 98 GLN A CA 1
ATOM 763 C C . GLN A 1 98 ? -23.116 6.022 41.667 1.00 90.94 98 GLN A C 1
ATOM 765 O O . GLN A 1 98 ? -22.243 6.159 40.809 1.00 90.94 98 GLN A O 1
ATOM 770 N N . GLN A 1 99 ? -23.134 4.958 42.478 1.00 91.69 99 GLN A N 1
ATOM 771 C CA . GLN A 1 99 ? -22.156 3.874 42.385 1.00 91.69 99 GLN A CA 1
ATOM 772 C C . GLN A 1 99 ? -22.289 3.076 41.077 1.00 91.69 99 GLN A C 1
ATOM 774 O O . GLN A 1 99 ? -21.276 2.769 40.445 1.00 91.69 99 GLN A O 1
ATOM 779 N N . ALA A 1 100 ? -23.514 2.759 40.651 1.00 89.75 100 ALA A N 1
ATOM 780 C CA . ALA A 1 100 ? -23.768 2.027 39.413 1.00 89.75 100 ALA A CA 1
ATOM 781 C C . ALA A 1 100 ? -23.370 2.840 38.167 1.00 89.75 100 ALA A C 1
ATOM 783 O O . ALA A 1 100 ? -22.689 2.310 37.288 1.00 89.75 100 ALA A O 1
ATOM 784 N N . ILE A 1 101 ? -23.700 4.136 38.135 1.00 91.69 101 ILE A N 1
ATOM 785 C CA . ILE A 1 101 ? -23.273 5.063 37.075 1.00 91.69 101 ILE A CA 1
ATOM 786 C C . ILE A 1 101 ? -21.744 5.172 37.052 1.00 91.69 101 ILE A C 1
ATOM 788 O O . ILE A 1 101 ? -21.142 5.021 35.998 1.00 91.69 101 ILE A O 1
ATOM 792 N N . SER A 1 102 ? -21.080 5.294 38.208 1.00 91.19 102 SER A N 1
ATOM 793 C CA . SER A 1 102 ? -19.609 5.338 38.262 1.00 91.19 102 SER A CA 1
ATOM 794 C C . SER A 1 102 ? -18.943 4.079 37.685 1.00 91.19 102 SER A C 1
ATOM 796 O O . SER A 1 102 ? -17.885 4.159 37.054 1.00 91.19 102 SER A O 1
ATOM 798 N N . LEU A 1 103 ? -19.532 2.896 37.888 1.00 90.38 103 LEU A N 1
ATOM 799 C CA . LEU A 1 103 ? -19.043 1.656 37.275 1.00 90.38 103 LEU A CA 1
ATOM 800 C C . LEU A 1 103 ? -19.265 1.641 35.758 1.00 90.38 103 LEU A C 1
ATOM 802 O O . LEU A 1 103 ? -18.391 1.183 35.020 1.00 90.38 103 LEU A O 1
ATOM 806 N N . LEU A 1 104 ? -20.403 2.164 35.305 1.00 90.25 104 LEU A N 1
ATOM 807 C CA . LEU A 1 104 ? -20.748 2.284 33.893 1.00 90.25 104 LEU A CA 1
ATOM 808 C C . LEU A 1 104 ? -19.835 3.286 33.165 1.00 90.25 104 LEU A C 1
ATOM 810 O O . LEU A 1 104 ? -19.322 2.975 32.092 1.00 90.25 104 LEU A O 1
ATOM 814 N N . ASP A 1 105 ? -19.518 4.419 33.789 1.00 88.06 105 ASP A N 1
ATOM 815 C CA . ASP A 1 105 ? -18.558 5.401 33.275 1.00 88.06 105 ASP A CA 1
ATOM 816 C C . ASP A 1 105 ? -17.149 4.817 33.181 1.00 88.06 105 ASP A C 1
ATOM 818 O O . ASP A 1 105 ? -16.462 4.979 32.172 1.00 88.06 105 ASP A O 1
ATOM 822 N N . LYS A 1 106 ? -16.713 4.058 34.195 1.00 89.12 106 LYS A N 1
ATOM 823 C CA . LYS A 1 106 ? -15.434 3.330 34.136 1.00 89.12 106 LYS A CA 1
ATOM 824 C C . LYS A 1 106 ? -15.403 2.335 32.979 1.00 89.12 106 LYS A C 1
ATOM 826 O O . LYS A 1 106 ? -14.355 2.166 32.360 1.00 89.12 106 LYS A O 1
ATOM 831 N N . HIS A 1 107 ? -16.521 1.671 32.693 1.00 86.56 107 HIS A N 1
ATOM 832 C CA . HIS A 1 107 ? -16.636 0.781 31.542 1.00 86.56 107 HIS A CA 1
ATOM 833 C C . HIS A 1 107 ? -16.531 1.558 30.223 1.00 86.56 107 HIS A C 1
ATOM 835 O O . HIS A 1 107 ? -15.690 1.225 29.390 1.00 86.56 107 HIS A O 1
ATOM 841 N N . ARG A 1 108 ? -17.291 2.651 30.082 1.00 86.94 108 ARG A N 1
ATOM 842 C CA . ARG A 1 108 ? -17.251 3.558 28.924 1.00 86.94 108 ARG A CA 1
ATOM 843 C C . ARG A 1 108 ? -15.839 4.077 28.648 1.00 86.94 108 ARG A C 1
ATOM 845 O O . ARG A 1 108 ? -15.369 4.021 27.516 1.00 86.94 108 ARG A O 1
ATOM 852 N N . ILE A 1 109 ? -15.136 4.532 29.685 1.00 87.12 109 ILE A N 1
ATOM 853 C CA . ILE A 1 109 ? -13.758 5.030 29.581 1.00 87.12 109 ILE A CA 1
ATOM 854 C C . ILE A 1 109 ? -12.810 3.930 29.093 1.00 87.12 109 ILE A C 1
ATOM 856 O O . ILE A 1 109 ? -11.957 4.198 28.250 1.00 87.12 109 ILE A O 1
ATOM 860 N N . ARG A 1 110 ? -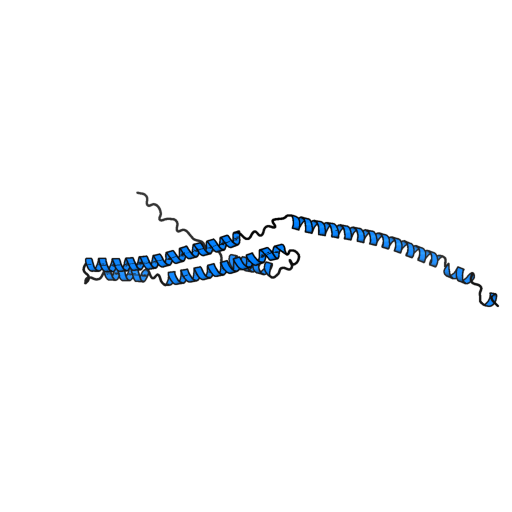12.948 2.691 29.581 1.00 86.75 110 ARG A N 1
ATOM 861 C CA . ARG A 1 110 ? -12.106 1.568 29.130 1.00 86.75 110 ARG A CA 1
ATOM 862 C C . ARG A 1 110 ? -12.320 1.248 27.654 1.00 86.75 110 ARG A C 1
ATOM 864 O O . ARG A 1 110 ? -11.337 1.080 26.939 1.00 86.75 110 ARG A O 1
ATOM 871 N N . GLU A 1 111 ? -13.569 1.198 27.197 1.00 83.50 111 GLU A N 1
ATOM 872 C CA . GLU A 1 111 ? -13.890 0.938 25.788 1.00 83.50 111 GLU A CA 1
ATOM 873 C C . GLU A 1 111 ? -13.347 2.039 24.866 1.00 83.50 111 GLU A C 1
ATOM 875 O O . GLU A 1 111 ? -12.650 1.751 23.892 1.00 83.50 111 GLU A O 1
ATOM 880 N N . LEU A 1 112 ? -13.578 3.308 25.219 1.00 86.06 112 LEU A N 1
ATOM 881 C CA . LEU A 1 112 ? -13.065 4.451 24.458 1.00 86.06 112 LEU A CA 1
ATOM 882 C C . LEU A 1 112 ? -11.535 4.520 24.476 1.00 86.06 112 LEU A C 1
ATOM 884 O O . LEU A 1 112 ? -10.920 4.875 23.469 1.00 86.06 112 LEU A O 1
ATOM 888 N N . SER A 1 113 ? -10.908 4.155 25.595 1.00 86.06 113 SER A N 1
ATOM 889 C CA . SER A 1 113 ? -9.451 4.082 25.692 1.00 86.06 113 SER A CA 1
ATOM 890 C C . SER A 1 113 ? -8.888 2.988 24.787 1.00 86.06 113 SER A C 1
ATOM 892 O O . SER A 1 113 ? -7.899 3.248 24.109 1.00 86.06 113 SER A O 1
ATOM 894 N N . SER A 1 114 ? -9.508 1.802 24.742 1.00 84.00 114 SER A N 1
ATOM 895 C CA . SER A 1 114 ? -9.098 0.705 23.848 1.00 84.00 114 SER A CA 1
ATOM 896 C C . SER A 1 114 ? -9.132 1.145 22.385 1.00 84.00 114 SER A C 1
ATOM 898 O O . SER A 1 114 ? -8.133 1.032 21.670 1.00 84.00 114 SER A O 1
ATOM 900 N N . LEU A 1 115 ? -10.247 1.756 21.970 1.00 84.88 115 LEU A N 1
ATOM 901 C CA . LEU A 1 115 ? -10.403 2.302 20.625 1.00 84.88 115 LEU A CA 1
ATOM 902 C C . LEU A 1 115 ? -9.356 3.384 20.320 1.00 84.88 115 LEU A C 1
ATOM 904 O O . LEU A 1 115 ? -8.716 3.353 19.270 1.00 84.88 115 LEU A O 1
ATOM 908 N N . THR A 1 116 ? -9.132 4.315 21.249 1.00 85.50 116 THR A N 1
ATOM 909 C CA . THR A 1 116 ? -8.150 5.400 21.080 1.00 85.50 116 THR A CA 1
ATOM 910 C C . THR A 1 116 ? -6.731 4.852 20.930 1.00 85.50 116 THR A C 1
ATOM 912 O O . THR A 1 116 ? -5.974 5.303 20.070 1.00 85.50 116 THR A O 1
ATOM 915 N N . THR A 1 117 ? -6.358 3.845 21.722 1.00 85.06 117 THR A N 1
ATOM 916 C CA . THR A 1 117 ? -5.059 3.173 21.606 1.00 85.06 117 THR A CA 1
ATOM 917 C C . THR A 1 117 ? -4.915 2.459 20.260 1.00 85.06 117 THR A C 1
ATOM 919 O O . THR A 1 117 ? -3.863 2.573 19.626 1.00 85.06 117 THR A O 1
ATOM 922 N N . ALA A 1 118 ? -5.956 1.769 19.787 1.00 82.00 118 ALA A N 1
ATOM 923 C CA . ALA A 1 118 ? -5.952 1.107 18.482 1.00 82.00 118 ALA A CA 1
ATOM 924 C C . ALA A 1 118 ? -5.800 2.110 17.324 1.00 82.00 118 ALA A C 1
ATOM 926 O O . ALA A 1 118 ? -4.985 1.898 16.427 1.00 82.00 118 ALA A O 1
ATOM 927 N N . ILE A 1 119 ? -6.506 3.243 17.378 1.00 82.69 119 ILE A N 1
ATOM 928 C CA . ILE A 1 119 ? -6.393 4.314 16.377 1.00 82.69 119 ILE A CA 1
ATOM 929 C C . ILE A 1 119 ? -4.988 4.931 16.390 1.00 82.69 119 ILE A C 1
ATOM 931 O O . ILE A 1 119 ? -4.360 5.042 15.339 1.00 82.69 119 ILE A O 1
ATOM 935 N N . ASN A 1 120 ? -4.461 5.292 17.564 1.00 84.38 120 ASN A N 1
ATOM 936 C CA . ASN A 1 120 ? -3.148 5.936 17.677 1.00 84.38 120 ASN A CA 1
ATOM 937 C C . ASN A 1 120 ? -2.004 5.015 17.239 1.00 84.38 120 ASN A C 1
ATOM 939 O O . ASN A 1 120 ? -1.112 5.440 16.505 1.00 84.38 120 ASN A O 1
ATOM 943 N N . SER A 1 121 ? -2.033 3.749 17.661 1.00 83.06 121 SER A N 1
ATOM 944 C CA . SER A 1 121 ? -1.045 2.753 17.225 1.00 83.06 121 SER A CA 1
ATOM 945 C C . SER A 1 121 ? -1.136 2.490 15.720 1.00 83.06 121 SER A C 1
ATOM 947 O O . SER A 1 121 ? -0.109 2.415 15.045 1.00 83.06 121 SER A O 1
ATOM 949 N N . GLY A 1 122 ? -2.353 2.445 15.174 1.00 81.62 122 GLY A N 1
ATOM 950 C CA . GLY A 1 122 ? -2.594 2.350 13.740 1.00 81.62 122 GLY A CA 1
ATOM 951 C C . GLY A 1 122 ? -2.015 3.524 12.953 1.00 81.62 122 GLY A C 1
ATOM 952 O O . GLY A 1 122 ? -1.290 3.321 11.979 1.00 81.62 122 GLY A O 1
ATOM 953 N N . ALA A 1 123 ? -2.269 4.753 13.407 1.00 79.31 123 ALA A N 1
ATOM 954 C CA . ALA A 1 123 ? -1.736 5.965 12.790 1.00 79.31 123 ALA A CA 1
ATOM 955 C C . ALA A 1 123 ? -0.198 5.982 12.791 1.00 79.31 123 ALA A C 1
ATOM 957 O O . ALA A 1 123 ? 0.414 6.284 11.766 1.00 79.31 123 ALA A O 1
ATOM 958 N N . GLN A 1 124 ? 0.435 5.589 13.902 1.00 84.81 124 GLN A N 1
ATOM 959 C CA . GLN A 1 124 ? 1.895 5.468 13.993 1.00 84.81 124 GLN A CA 1
ATOM 960 C C . GLN A 1 124 ? 2.453 4.408 13.035 1.00 84.81 124 GLN A C 1
ATOM 962 O O . GLN A 1 124 ? 3.465 4.649 12.378 1.00 84.81 124 GLN A O 1
ATOM 967 N N . ALA A 1 125 ? 1.795 3.251 12.916 1.00 80.88 125 ALA A N 1
ATOM 968 C CA . ALA A 1 125 ? 2.221 2.190 12.005 1.00 80.88 125 ALA A CA 1
ATOM 969 C C . ALA A 1 125 ? 2.129 2.621 10.530 1.00 80.88 125 ALA A C 1
ATOM 971 O O . ALA A 1 125 ? 3.042 2.350 9.746 1.00 80.88 125 ALA A O 1
ATOM 972 N N . ILE A 1 126 ? 1.059 3.332 10.159 1.00 77.75 126 ILE A N 1
ATOM 973 C CA . ILE A 1 126 ? 0.878 3.891 8.813 1.00 77.75 126 ILE A CA 1
ATOM 974 C C . ILE A 1 126 ? 1.933 4.968 8.525 1.00 77.75 126 ILE A C 1
ATOM 976 O O . ILE A 1 126 ? 2.544 4.948 7.454 1.00 77.75 126 ILE A O 1
ATOM 980 N N . ALA A 1 127 ? 2.194 5.869 9.477 1.00 79.69 127 ALA A N 1
ATOM 981 C CA . ALA A 1 127 ? 3.224 6.898 9.343 1.00 79.69 127 ALA A CA 1
ATOM 982 C C . ALA A 1 127 ? 4.616 6.276 9.146 1.00 79.69 127 ALA A C 1
ATOM 984 O O . ALA A 1 127 ? 5.282 6.569 8.157 1.00 79.69 127 ALA A O 1
ATOM 985 N N . ALA A 1 128 ? 5.003 5.321 9.997 1.00 78.81 128 ALA A N 1
ATOM 986 C CA . ALA A 1 128 ? 6.284 4.624 9.884 1.00 78.81 128 ALA A CA 1
ATOM 987 C C . ALA A 1 128 ? 6.428 3.873 8.549 1.00 78.81 128 ALA A C 1
ATOM 989 O O . ALA A 1 128 ? 7.501 3.849 7.943 1.00 78.81 128 ALA A O 1
ATOM 990 N N . SER A 1 129 ? 5.349 3.256 8.059 1.00 78.75 129 SER A N 1
ATOM 991 C CA . SER A 1 129 ? 5.368 2.597 6.752 1.00 78.75 129 SER A CA 1
ATOM 992 C C . SER A 1 129 ? 5.500 3.588 5.593 1.00 78.75 129 SER A C 1
ATOM 994 O O . SER A 1 129 ? 6.142 3.263 4.594 1.00 78.75 129 SER A O 1
ATOM 996 N N . SER A 1 130 ? 4.914 4.777 5.723 1.00 76.56 130 SER A N 1
ATOM 997 C CA . SER A 1 130 ? 5.002 5.842 4.720 1.00 76.56 130 SER A CA 1
ATOM 998 C C . SER A 1 130 ? 6.405 6.457 4.689 1.00 76.56 130 SER A C 1
ATOM 1000 O O . SER A 1 130 ? 6.973 6.631 3.611 1.00 76.56 130 SER A O 1
ATOM 1002 N N . ASP A 1 131 ? 7.019 6.675 5.853 1.00 78.50 131 ASP A N 1
ATOM 1003 C CA . ASP A 1 131 ? 8.407 7.139 5.969 1.00 78.50 131 ASP A CA 1
ATOM 1004 C C . ASP A 1 131 ? 9.393 6.166 5.314 1.00 78.50 131 ASP A C 1
ATOM 1006 O O . ASP A 1 131 ? 10.279 6.584 4.567 1.00 78.50 131 ASP A O 1
ATOM 1010 N N . ASN A 1 132 ? 9.208 4.856 5.516 1.00 77.38 132 ASN A N 1
ATOM 1011 C CA . ASN A 1 132 ? 10.029 3.837 4.856 1.00 77.38 132 ASN A CA 1
ATOM 1012 C C . ASN A 1 132 ? 9.951 3.928 3.324 1.00 77.38 132 ASN A C 1
ATOM 1014 O O . ASN A 1 132 ? 10.947 3.673 2.651 1.00 77.38 132 ASN A O 1
ATOM 1018 N N . MET A 1 133 ? 8.792 4.290 2.764 1.00 73.81 133 MET A N 1
ATOM 1019 C CA . MET A 1 133 ? 8.648 4.498 1.321 1.00 73.81 133 MET A CA 1
ATOM 1020 C C . MET A 1 133 ? 9.339 5.783 0.856 1.00 73.81 133 MET A C 1
ATOM 1022 O O . MET A 1 133 ? 10.008 5.766 -0.174 1.00 73.81 133 MET A O 1
ATOM 1026 N N . LEU A 1 134 ? 9.225 6.879 1.613 1.00 77.00 134 LEU A N 1
ATOM 1027 C CA . LEU A 1 134 ? 9.867 8.160 1.288 1.00 77.00 134 LEU A CA 1
ATOM 1028 C C . LEU A 1 134 ? 11.399 8.083 1.298 1.00 77.00 134 LEU A C 1
ATOM 1030 O O . LEU A 1 134 ? 12.059 8.807 0.555 1.00 77.00 134 LEU A O 1
ATOM 1034 N N . GLN A 1 135 ? 11.975 7.191 2.106 1.00 79.62 135 GLN A N 1
ATOM 1035 C CA . GLN A 1 135 ? 13.421 6.952 2.139 1.00 79.62 135 GLN A CA 1
ATOM 1036 C C . GLN A 1 135 ? 13.956 6.262 0.874 1.00 79.62 135 GLN A C 1
ATOM 1038 O O . GLN A 1 135 ? 15.168 6.276 0.627 1.00 79.62 135 GLN A O 1
ATOM 1043 N N . ILE A 1 136 ? 13.085 5.662 0.055 1.00 73.44 136 ILE A N 1
ATOM 1044 C CA . ILE A 1 136 ? 13.483 5.017 -1.196 1.00 73.44 136 ILE A CA 1
ATOM 1045 C C . ILE A 1 136 ? 13.639 6.092 -2.268 1.00 73.44 136 ILE A C 1
ATOM 1047 O O . ILE A 1 136 ? 12.707 6.446 -2.986 1.00 73.44 136 ILE A O 1
ATOM 1051 N N . ASP A 1 137 ? 14.859 6.610 -2.379 1.00 70.31 137 ASP A N 1
ATOM 1052 C CA . ASP A 1 137 ? 15.211 7.568 -3.421 1.00 70.31 137 ASP A CA 1
ATOM 1053 C C . ASP A 1 137 ? 15.266 6.878 -4.790 1.00 70.31 137 ASP A C 1
ATOM 1055 O O . ASP A 1 137 ? 16.169 6.085 -5.083 1.00 70.31 137 ASP A O 1
ATOM 1059 N N . LEU A 1 138 ? 14.266 7.186 -5.616 1.00 67.56 138 LEU A N 1
ATOM 1060 C CA . LEU A 1 138 ? 14.163 6.727 -7.000 1.00 67.56 138 LEU A CA 1
ATOM 1061 C C . LEU A 1 138 ? 14.934 7.626 -7.971 1.00 67.56 138 LEU A C 1
ATOM 1063 O O . LEU A 1 138 ? 15.041 7.292 -9.152 1.00 67.56 138 LEU A O 1
ATOM 1067 N N . LYS A 1 139 ? 15.474 8.765 -7.517 1.00 66.56 139 LYS A N 1
ATOM 1068 C CA . LYS A 1 139 ? 16.309 9.598 -8.378 1.00 66.56 139 LYS A CA 1
ATOM 1069 C C . LYS A 1 139 ? 17.644 8.896 -8.598 1.00 66.56 139 LYS A C 1
ATOM 1071 O O . LYS A 1 139 ? 18.331 8.480 -7.666 1.00 66.56 139 LYS A O 1
ATOM 1076 N N . LEU A 1 140 ? 18.034 8.803 -9.864 1.00 62.00 140 LEU A N 1
ATOM 1077 C CA . LEU A 1 140 ? 19.390 8.431 -10.242 1.00 62.00 140 LEU A CA 1
ATOM 1078 C C . LEU A 1 140 ? 20.336 9.503 -9.695 1.00 62.00 140 LEU A C 1
ATOM 1080 O O . LEU A 1 140 ? 20.358 10.629 -10.189 1.00 62.00 140 LEU A O 1
ATOM 1084 N N . LYS A 1 141 ? 21.083 9.158 -8.641 1.00 60.91 141 LYS A N 1
ATOM 1085 C CA . LYS A 1 141 ? 22.010 10.086 -7.975 1.00 60.91 141 LYS A CA 1
ATOM 1086 C C . LYS A 1 141 ? 23.172 10.514 -8.872 1.00 60.91 141 LYS A C 1
ATOM 1088 O O . LYS A 1 141 ? 23.719 11.588 -8.660 1.00 60.91 141 LYS A O 1
ATOM 1093 N N . ASP A 1 142 ? 23.480 9.727 -9.901 1.00 60.06 142 ASP A N 1
ATOM 1094 C CA . ASP A 1 142 ? 24.551 10.015 -10.847 1.00 60.06 142 ASP A CA 1
ATOM 1095 C C . ASP A 1 142 ? 24.024 10.241 -12.268 1.00 60.06 142 ASP A C 1
ATOM 1097 O O . ASP A 1 142 ? 23.429 9.355 -12.888 1.00 60.06 142 ASP A O 1
ATOM 1101 N N . ARG A 1 143 ? 24.357 11.412 -12.837 1.00 61.00 143 ARG A N 1
ATOM 1102 C CA . ARG A 1 143 ? 24.227 11.705 -14.282 1.00 61.00 143 ARG A CA 1
ATOM 1103 C C . ARG A 1 143 ? 25.036 10.749 -15.156 1.00 61.00 143 ARG A C 1
ATOM 1105 O O . ARG A 1 143 ? 24.761 10.638 -16.346 1.00 61.00 143 ARG A O 1
ATOM 1112 N N . ARG A 1 144 ? 25.963 10.009 -14.545 1.00 62.75 144 ARG A N 1
ATOM 1113 C CA . ARG A 1 144 ? 26.814 8.997 -15.167 1.00 62.75 144 ARG A CA 1
ATOM 1114 C C . ARG A 1 144 ? 26.036 8.018 -16.034 1.00 62.75 144 ARG A C 1
ATOM 1116 O O . ARG A 1 144 ? 26.546 7.603 -17.067 1.00 62.75 144 ARG A O 1
ATOM 1123 N N . LEU A 1 145 ? 24.808 7.657 -15.655 1.00 68.00 145 LEU A N 1
ATOM 1124 C CA . LEU A 1 145 ? 24.006 6.765 -16.485 1.00 68.00 145 LEU A CA 1
ATOM 1125 C C . LEU A 1 145 ? 23.561 7.434 -17.791 1.00 68.00 145 LEU A C 1
ATOM 1127 O O . LEU A 1 145 ? 23.701 6.845 -18.858 1.00 68.00 145 LEU A O 1
ATOM 1131 N N . LEU A 1 146 ? 23.035 8.655 -17.700 1.00 69.88 146 LEU A N 1
ATOM 1132 C CA . LEU A 1 146 ? 22.600 9.422 -18.865 1.00 69.88 146 LEU A CA 1
ATOM 1133 C C . LEU A 1 146 ? 23.790 9.726 -19.783 1.00 69.88 146 LEU A C 1
ATOM 1135 O O . LEU A 1 146 ? 23.688 9.562 -20.991 1.00 69.88 146 LEU A O 1
ATOM 1139 N N . GLU A 1 147 ? 24.940 10.065 -19.200 1.00 72.94 147 GLU A N 1
ATOM 1140 C CA . GLU A 1 147 ? 26.203 10.260 -19.918 1.00 72.94 147 GLU A CA 1
ATOM 1141 C C . GLU A 1 147 ? 26.693 8.971 -20.593 1.00 72.94 147 GLU A C 1
ATOM 1143 O O . GLU A 1 147 ? 27.088 9.006 -21.753 1.00 72.94 147 GLU A O 1
ATOM 1148 N N . THR A 1 148 ? 26.620 7.822 -19.914 1.00 73.06 148 THR A N 1
ATOM 1149 C CA . THR A 1 148 ? 27.022 6.523 -20.487 1.00 73.06 148 THR A CA 1
ATOM 1150 C C . THR A 1 148 ? 26.103 6.117 -21.639 1.00 73.06 148 THR A C 1
ATOM 1152 O O . THR A 1 148 ? 26.578 5.655 -22.676 1.00 73.06 148 THR A O 1
ATOM 1155 N N . LEU A 1 149 ? 24.788 6.308 -21.485 1.00 78.06 149 LEU A N 1
ATOM 1156 C CA . LEU A 1 149 ? 23.818 6.041 -22.548 1.00 78.06 149 LEU A CA 1
ATOM 1157 C C . LEU A 1 149 ? 24.035 6.978 -23.739 1.00 78.06 149 LEU A C 1
ATOM 1159 O O . LEU A 1 149 ? 24.022 6.520 -24.879 1.00 78.06 149 LEU A O 1
ATOM 1163 N N . GLN A 1 150 ? 24.310 8.260 -23.486 1.00 78.38 150 GLN A N 1
ATOM 1164 C CA . GLN A 1 150 ? 24.628 9.219 -24.539 1.00 78.38 150 GLN A CA 1
ATOM 1165 C C . GLN A 1 150 ? 25.916 8.830 -25.275 1.00 78.38 150 GLN A C 1
ATOM 1167 O O . GLN A 1 150 ? 25.914 8.762 -26.498 1.00 78.38 150 GLN A O 1
ATOM 1172 N N . GLN A 1 151 ? 26.978 8.454 -24.556 1.00 82.19 151 GLN A N 1
ATOM 1173 C CA . GLN A 1 151 ? 28.221 7.972 -25.168 1.00 82.19 151 GLN A CA 1
ATOM 1174 C C . GLN A 1 151 ? 28.008 6.724 -26.035 1.00 82.19 151 GLN A C 1
ATOM 1176 O O . GLN A 1 151 ? 28.617 6.596 -27.100 1.00 82.19 151 GLN A O 1
ATOM 1181 N N . GLN A 1 152 ? 27.144 5.795 -25.614 1.00 80.00 152 GLN A N 1
ATOM 1182 C CA . GLN A 1 152 ? 26.794 4.631 -26.431 1.00 80.00 152 GLN A CA 1
ATOM 1183 C C . GLN A 1 152 ? 26.030 5.027 -27.700 1.00 80.00 152 GLN A C 1
ATOM 1185 O O . GLN A 1 15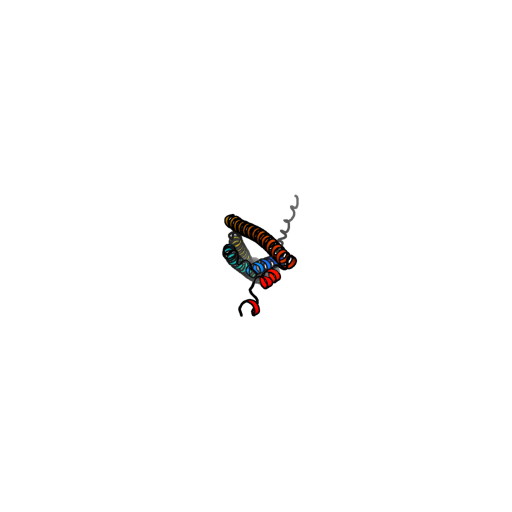2 ? 26.342 4.508 -28.775 1.00 80.00 152 GLN A O 1
ATOM 1190 N N . ILE A 1 153 ? 25.077 5.959 -27.596 1.00 86.88 153 ILE A N 1
ATOM 1191 C CA . ILE A 1 153 ? 24.345 6.507 -28.748 1.00 86.88 153 ILE A CA 1
ATOM 1192 C C . ILE A 1 153 ? 25.312 7.187 -29.718 1.00 86.88 153 ILE A C 1
ATOM 1194 O O . ILE A 1 153 ? 25.268 6.910 -30.919 1.00 86.88 153 ILE A O 1
ATOM 1198 N N . ASP A 1 154 ? 26.222 8.014 -29.210 1.00 90.38 154 ASP A N 1
ATOM 1199 C CA . ASP A 1 154 ? 27.213 8.727 -30.015 1.00 90.38 154 ASP A CA 1
ATOM 1200 C C . ASP A 1 154 ? 28.135 7.732 -30.737 1.00 90.38 154 ASP A C 1
ATOM 1202 O O . ASP A 1 154 ? 28.346 7.827 -31.948 1.00 90.38 154 ASP A O 1
ATOM 1206 N N . THR A 1 155 ? 28.591 6.693 -30.028 1.00 91.12 155 THR A N 1
ATOM 1207 C CA . THR A 1 155 ? 29.422 5.619 -30.598 1.00 91.12 155 THR A CA 1
ATOM 1208 C C . THR A 1 155 ? 28.687 4.852 -31.700 1.00 91.12 155 THR A C 1
ATOM 1210 O O . THR A 1 155 ? 29.263 4.570 -32.754 1.00 91.12 155 THR A O 1
ATOM 1213 N N . MET A 1 156 ? 27.415 4.495 -31.492 1.00 86.81 156 MET A N 1
ATOM 1214 C CA . MET A 1 156 ? 26.614 3.812 -32.513 1.00 86.81 156 MET A CA 1
ATOM 1215 C C . MET A 1 156 ? 26.350 4.703 -33.726 1.00 86.81 156 MET A C 1
ATOM 1217 O O . MET A 1 156 ? 26.424 4.229 -34.859 1.00 86.81 156 MET A O 1
ATOM 1221 N N . THR A 1 157 ? 26.098 5.989 -33.499 1.00 91.19 157 THR A N 1
ATOM 1222 C CA . THR A 1 157 ? 25.877 6.972 -34.564 1.00 91.19 157 THR A CA 1
ATOM 1223 C C . THR A 1 157 ? 27.132 7.138 -35.416 1.00 91.19 157 THR A C 1
ATOM 1225 O O . THR A 1 157 ? 27.053 7.096 -36.643 1.00 91.19 157 THR A O 1
ATOM 1228 N N . GLN A 1 158 ? 28.305 7.222 -34.782 1.00 91.94 158 GLN A N 1
ATOM 1229 C CA . GLN A 1 158 ? 29.581 7.273 -35.489 1.00 91.94 158 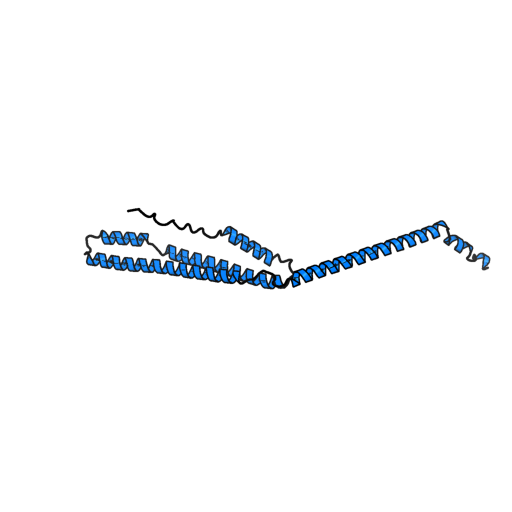GLN A CA 1
ATOM 1230 C C . GLN A 1 158 ? 29.836 5.990 -36.289 1.00 91.94 158 GLN A C 1
ATOM 1232 O O . GLN A 1 158 ? 30.196 6.060 -37.461 1.00 91.94 158 GLN A O 1
ATOM 1237 N N . ARG A 1 159 ? 29.601 4.812 -35.692 1.00 91.31 159 ARG A N 1
ATOM 1238 C CA . ARG A 1 159 ? 29.734 3.528 -36.402 1.00 91.31 159 ARG A CA 1
ATOM 1239 C C . ARG A 1 159 ? 28.821 3.451 -37.618 1.00 91.31 159 ARG A C 1
ATOM 1241 O O . ARG A 1 159 ? 29.272 2.998 -38.664 1.00 91.31 159 ARG A O 1
ATOM 1248 N N . LYS A 1 160 ? 27.572 3.907 -37.491 1.00 91.19 160 LYS A N 1
ATOM 1249 C CA . LYS A 1 160 ? 26.626 3.981 -38.608 1.00 91.19 160 LYS A CA 1
ATOM 1250 C C . LYS A 1 160 ? 27.171 4.869 -39.728 1.00 91.19 160 LYS A C 1
ATOM 1252 O O . LYS A 1 160 ? 27.235 4.413 -40.860 1.00 91.19 160 LYS A O 1
ATOM 1257 N N . ALA A 1 161 ? 27.638 6.076 -39.407 1.00 92.44 161 ALA A N 1
ATOM 1258 C CA . ALA A 1 161 ? 28.204 6.991 -40.399 1.00 92.44 161 ALA A CA 1
ATOM 1259 C C . ALA A 1 161 ? 29.430 6.398 -41.122 1.00 92.44 161 ALA A C 1
ATOM 1261 O O . ALA A 1 161 ? 29.555 6.525 -42.340 1.00 92.44 161 ALA A O 1
ATOM 1262 N N . THR A 1 162 ? 30.315 5.701 -40.400 1.00 92.88 162 THR A N 1
ATOM 1263 C CA . THR A 1 162 ? 31.446 4.981 -41.008 1.00 92.88 162 THR A CA 1
ATOM 1264 C C . THR A 1 162 ? 30.972 3.868 -41.941 1.00 92.88 162 THR A C 1
ATOM 1266 O O . THR A 1 162 ? 31.531 3.697 -43.025 1.00 92.88 162 THR A O 1
ATOM 1269 N N . LEU A 1 163 ? 29.942 3.116 -41.541 1.00 92.12 163 LEU A N 1
ATOM 1270 C CA . LEU A 1 163 ? 29.365 2.057 -42.367 1.00 92.12 163 LEU A CA 1
ATOM 1271 C C . LEU A 1 163 ? 28.756 2.623 -43.655 1.00 92.12 163 LEU A C 1
ATOM 1273 O O . LEU A 1 163 ? 29.043 2.108 -44.731 1.00 92.12 163 LEU A O 1
ATOM 1277 N N . ASP A 1 164 ? 27.981 3.704 -43.542 1.00 92.19 164 ASP A N 1
ATOM 1278 C CA . ASP A 1 164 ? 27.338 4.383 -44.670 1.00 92.19 164 ASP A CA 1
ATOM 1279 C C . ASP A 1 164 ? 28.392 4.910 -45.662 1.00 92.19 164 ASP A C 1
ATOM 1281 O O . ASP A 1 164 ? 28.279 4.702 -46.870 1.00 92.19 164 ASP A O 1
ATOM 1285 N N . SER A 1 165 ? 29.472 5.513 -45.152 1.00 92.56 165 SER A N 1
ATOM 1286 C CA . SER A 1 165 ? 30.611 5.953 -45.969 1.00 92.56 165 SER A CA 1
ATOM 1287 C C . SER A 1 165 ? 31.288 4.781 -46.690 1.00 92.56 165 SER A C 1
ATOM 1289 O O . SER A 1 165 ? 31.503 4.825 -47.900 1.00 92.56 165 SER A O 1
ATOM 1291 N N . THR A 1 166 ? 31.543 3.681 -45.974 1.00 91.81 166 THR A N 1
ATOM 1292 C CA . THR A 1 166 ? 32.159 2.473 -46.549 1.00 91.81 166 THR A CA 1
ATOM 1293 C C . THR A 1 166 ? 31.274 1.858 -47.636 1.00 91.81 166 THR A C 1
ATOM 1295 O O . THR A 1 166 ? 31.769 1.472 -48.693 1.00 91.81 166 THR A O 1
ATOM 1298 N N . MET A 1 167 ? 29.957 1.803 -47.412 1.00 89.44 167 MET A N 1
ATOM 1299 C CA . MET A 1 167 ? 28.992 1.342 -48.413 1.00 89.44 167 MET A CA 1
ATOM 1300 C C . MET A 1 167 ? 28.987 2.231 -49.657 1.00 89.44 167 MET A C 1
ATOM 1302 O O . MET A 1 167 ? 28.914 1.705 -50.766 1.00 89.44 167 MET A O 1
ATOM 1306 N N . SER A 1 168 ? 29.104 3.552 -49.495 1.00 91.94 168 SER A N 1
ATOM 1307 C CA . SER A 1 168 ? 29.199 4.479 -50.626 1.00 91.94 168 SER A CA 1
ATOM 1308 C C . SER A 1 168 ? 30.453 4.231 -51.467 1.00 91.94 168 SER A C 1
ATOM 1310 O O . SER A 1 168 ? 30.366 4.242 -52.692 1.00 91.94 168 SER A O 1
ATOM 1312 N N . THR A 1 169 ? 31.602 3.972 -50.836 1.00 91.88 169 THR A N 1
ATOM 1313 C CA . THR A 1 169 ? 32.845 3.640 -51.553 1.00 91.88 169 THR A CA 1
ATOM 1314 C C . THR A 1 169 ? 32.712 2.326 -52.318 1.00 91.88 169 THR A C 1
ATOM 1316 O O . THR A 1 169 ? 33.007 2.277 -53.507 1.00 91.88 169 THR A O 1
ATOM 1319 N N . ILE A 1 170 ? 32.182 1.280 -51.674 1.00 90.12 170 ILE A N 1
ATOM 1320 C CA . ILE A 1 170 ? 31.956 -0.024 -52.321 1.00 90.12 170 ILE A CA 1
ATOM 1321 C C . ILE A 1 170 ? 30.997 0.108 -53.513 1.00 90.12 170 ILE A C 1
ATOM 1323 O O . ILE A 1 170 ? 31.174 -0.559 -54.533 1.00 90.12 170 ILE A O 1
ATOM 1327 N N . ALA A 1 171 ? 29.972 0.957 -53.401 1.00 91.62 171 ALA A N 1
ATOM 1328 C CA . ALA A 1 171 ? 29.040 1.206 -54.494 1.00 91.62 171 ALA A CA 1
ATOM 1329 C C . ALA A 1 171 ? 29.724 1.870 -55.702 1.00 91.62 171 ALA A C 1
ATOM 1331 O O . ALA A 1 171 ? 29.437 1.486 -56.837 1.00 91.62 171 ALA A O 1
ATOM 1332 N N . GLU A 1 172 ? 30.643 2.814 -55.478 1.00 91.00 172 GLU A N 1
ATOM 1333 C CA . GLU A 1 172 ? 31.400 3.444 -56.566 1.00 91.00 172 GLU A CA 1
ATOM 1334 C C . GLU A 1 172 ? 32.409 2.474 -57.194 1.00 91.00 172 GLU A C 1
ATOM 1336 O O . GLU A 1 172 ? 32.466 2.374 -58.419 1.00 91.00 172 GLU A O 1
ATOM 1341 N N . ASP A 1 173 ? 33.126 1.687 -56.387 1.00 89.38 173 ASP A N 1
ATOM 1342 C CA . ASP A 1 173 ? 34.039 0.649 -56.888 1.00 89.38 173 ASP A CA 1
ATOM 1343 C C . ASP A 1 173 ? 33.296 -0.363 -57.767 1.00 89.38 173 ASP A C 1
ATOM 1345 O O . ASP A 1 173 ? 33.751 -0.722 -58.856 1.00 89.38 173 ASP A O 1
ATOM 1349 N N . ARG A 1 174 ? 32.099 -0.782 -57.338 1.00 89.31 174 ARG A N 1
ATOM 1350 C CA . ARG A 1 174 ? 31.232 -1.650 -58.138 1.00 89.31 174 ARG A CA 1
ATOM 1351 C C . ARG A 1 174 ? 30.829 -0.986 -59.455 1.00 89.31 174 ARG A C 1
ATOM 1353 O O . ARG A 1 174 ? 30.873 -1.642 -60.490 1.00 89.31 174 ARG A O 1
ATOM 1360 N N . ARG A 1 175 ? 30.483 0.305 -59.440 1.00 90.88 175 ARG A N 1
ATOM 1361 C CA . ARG A 1 175 ? 30.135 1.056 -60.657 1.00 90.88 175 ARG A CA 1
ATOM 1362 C C . ARG A 1 175 ? 31.298 1.106 -61.648 1.00 90.88 175 ARG A C 1
ATOM 1364 O O . ARG A 1 175 ? 31.073 0.966 -62.849 1.00 90.88 175 ARG A O 1
ATOM 1371 N N . LEU A 1 176 ? 32.523 1.295 -61.156 1.00 91.44 176 LEU A N 1
ATOM 1372 C CA . LEU A 1 176 ? 33.730 1.279 -61.982 1.00 91.44 176 LEU A CA 1
ATOM 1373 C C . LEU A 1 176 ? 33.964 -0.102 -62.597 1.00 91.44 176 LEU A C 1
ATOM 1375 O O . LEU A 1 176 ? 34.161 -0.190 -63.807 1.00 91.44 176 LEU A O 1
ATOM 1379 N N . LEU A 1 177 ? 33.868 -1.174 -61.803 1.00 90.56 177 LEU A N 1
ATOM 1380 C CA . LEU A 1 177 ? 33.990 -2.546 -62.305 1.00 90.56 177 LEU A CA 1
ATOM 1381 C C . LEU A 1 177 ? 32.935 -2.862 -63.371 1.00 90.56 177 LEU A C 1
ATOM 1383 O O . LEU A 1 177 ? 33.286 -3.373 -64.432 1.00 90.56 177 LEU A O 1
ATOM 1387 N N . ASP A 1 178 ? 31.672 -2.499 -63.136 1.00 89.12 178 ASP A N 1
ATOM 1388 C CA . ASP A 1 178 ? 30.585 -2.702 -64.100 1.00 89.12 178 ASP A CA 1
ATOM 1389 C C . ASP A 1 178 ? 30.844 -1.924 -65.408 1.00 89.12 178 ASP A C 1
ATOM 1391 O O . ASP A 1 178 ? 30.634 -2.445 -66.506 1.00 89.12 178 ASP A O 1
ATOM 1395 N N . ALA A 1 179 ? 31.359 -0.691 -65.322 1.00 87.00 179 ALA A N 1
ATOM 1396 C CA . ALA A 1 179 ? 31.733 0.104 -66.494 1.00 87.00 179 ALA A CA 1
ATOM 1397 C C . ALA A 1 179 ? 32.919 -0.506 -67.263 1.00 87.00 179 ALA A C 1
ATOM 1399 O O . ALA A 1 179 ? 32.919 -0.526 -68.498 1.00 87.00 179 ALA A O 1
ATOM 1400 N N . THR A 1 180 ? 33.917 -1.031 -66.550 1.00 83.56 180 THR A N 1
ATOM 1401 C CA . THR A 1 180 ? 35.068 -1.721 -67.136 1.00 83.56 180 THR A CA 1
ATOM 1402 C C . THR A 1 180 ? 34.644 -3.010 -67.838 1.00 83.56 180 THR A C 1
ATOM 1404 O O . THR A 1 180 ? 35.008 -3.199 -68.997 1.00 83.56 180 THR A O 1
ATOM 1407 N N . ILE A 1 181 ? 33.827 -3.853 -67.196 1.00 82.94 181 ILE A N 1
ATOM 1408 C CA . ILE A 1 181 ? 33.270 -5.076 -67.801 1.00 82.94 181 ILE A CA 1
ATOM 1409 C C . ILE A 1 181 ? 32.512 -4.727 -69.081 1.00 82.94 181 ILE A C 1
ATOM 1411 O O . ILE A 1 181 ? 32.808 -5.278 -70.138 1.00 82.94 181 ILE A O 1
ATOM 1415 N N . LYS A 1 182 ? 31.618 -3.734 -69.021 1.00 85.94 182 LYS A N 1
ATOM 1416 C CA . LYS A 1 182 ? 30.865 -3.277 -70.193 1.00 85.94 182 LYS A CA 1
ATOM 1417 C C . LYS A 1 182 ? 31.775 -2.799 -71.327 1.00 85.94 182 LYS A C 1
ATOM 1419 O O . LYS A 1 182 ? 31.481 -3.045 -72.490 1.00 85.94 182 LYS A O 1
ATOM 1424 N N . THR A 1 183 ? 32.878 -2.126 -71.007 1.00 79.56 183 THR A N 1
ATOM 1425 C CA . THR A 1 183 ? 33.862 -1.675 -72.007 1.00 79.56 183 THR A CA 1
ATOM 1426 C C . THR A 1 183 ? 34.584 -2.864 -72.650 1.00 79.56 183 THR A C 1
ATOM 1428 O O . THR A 1 183 ? 34.743 -2.902 -73.869 1.00 79.56 183 THR A O 1
ATOM 1431 N N . PHE A 1 184 ? 34.975 -3.866 -71.855 1.00 77.06 184 PHE A N 1
ATOM 1432 C CA . PHE A 1 184 ? 35.571 -5.106 -72.362 1.00 77.06 184 PHE A CA 1
ATOM 1433 C C . PHE A 1 184 ? 34.613 -5.888 -73.270 1.00 77.06 184 PHE A C 1
ATOM 1435 O O . PHE A 1 184 ? 35.038 -6.364 -74.325 1.00 77.06 184 PHE A O 1
ATOM 1442 N N . GLU A 1 185 ? 33.334 -5.973 -72.896 1.00 78.25 185 GLU A N 1
ATOM 1443 C CA . GLU A 1 185 ? 32.274 -6.573 -73.714 1.00 78.25 185 GLU A CA 1
ATOM 1444 C C . GLU A 1 185 ? 32.051 -5.787 -75.016 1.00 78.25 185 GLU A C 1
ATOM 1446 O O . GLU A 1 185 ? 31.994 -6.375 -76.090 1.00 78.25 185 GLU A O 1
ATOM 1451 N N . GLN A 1 186 ? 31.987 -4.452 -74.954 1.00 76.25 186 GLN A N 1
ATOM 1452 C CA . GLN A 1 186 ? 31.772 -3.593 -76.127 1.00 76.25 186 GLN A CA 1
ATOM 1453 C C . GLN A 1 186 ? 32.892 -3.682 -77.164 1.00 76.25 186 GLN A C 1
ATOM 1455 O O . GLN A 1 186 ? 32.624 -3.629 -78.362 1.00 76.25 186 GLN A O 1
ATOM 1460 N N . HIS A 1 187 ? 34.141 -3.800 -76.717 1.00 70.81 187 HIS A N 1
ATOM 1461 C CA . HIS A 1 187 ? 35.287 -3.933 -77.613 1.00 70.81 187 HIS A CA 1
ATOM 1462 C C . HIS A 1 187 ? 35.572 -5.381 -78.024 1.00 70.81 187 HIS A C 1
ATOM 1464 O O . HIS A 1 187 ? 36.554 -5.612 -78.726 1.00 70.81 187 HIS A O 1
ATOM 1470 N N . ASN A 1 188 ? 34.735 -6.342 -77.604 1.00 65.06 188 ASN A N 1
ATOM 1471 C CA . ASN A 1 188 ? 34.853 -7.763 -77.931 1.00 65.06 188 ASN A CA 1
ATOM 1472 C C . ASN A 1 188 ? 36.288 -8.298 -77.735 1.00 65.06 188 ASN A C 1
ATOM 1474 O O . ASN A 1 188 ? 36.766 -9.162 -78.467 1.00 65.06 188 ASN A O 1
ATOM 1478 N N . LEU A 1 189 ? 37.003 -7.758 -76.737 1.00 61.62 189 LEU A N 1
ATOM 1479 C CA . LEU A 1 189 ? 38.434 -8.012 -76.532 1.00 61.62 189 LEU A CA 1
ATOM 1480 C C . LEU A 1 189 ? 38.710 -9.496 -76.257 1.00 61.62 189 LEU A C 1
ATOM 1482 O O . LEU A 1 189 ? 39.777 -9.996 -76.596 1.00 61.62 189 LEU A O 1
ATOM 1486 N N . ALA A 1 190 ? 37.728 -10.215 -75.708 1.00 61.53 190 ALA A N 1
ATOM 1487 C CA . ALA A 1 190 ? 37.778 -11.663 -75.541 1.00 61.53 190 ALA A CA 1
ATOM 1488 C C . ALA A 1 190 ? 37.876 -12.430 -76.876 1.00 61.53 190 ALA A C 1
ATOM 1490 O O . ALA A 1 190 ? 38.521 -13.475 -76.921 1.00 61.53 190 ALA A O 1
ATOM 1491 N N . ASP A 1 191 ? 37.287 -11.915 -77.958 1.00 60.56 191 ASP A N 1
ATOM 1492 C CA . ASP A 1 191 ? 37.396 -12.517 -79.290 1.00 60.56 191 ASP A CA 1
ATOM 1493 C C . ASP A 1 191 ? 38.714 -12.128 -79.982 1.00 60.56 191 ASP A C 1
ATOM 1495 O O . ASP A 1 191 ? 39.313 -12.965 -80.646 1.00 60.56 191 ASP A O 1
ATOM 1499 N N . ILE A 1 192 ? 39.268 -10.936 -79.717 1.00 61.28 192 ILE A N 1
ATOM 1500 C CA . ILE A 1 192 ? 40.612 -10.559 -80.209 1.00 61.28 192 ILE A CA 1
ATOM 1501 C C . ILE A 1 192 ? 41.699 -11.485 -79.632 1.00 61.28 192 ILE A C 1
ATOM 1503 O O . ILE A 1 192 ? 42.645 -11.847 -80.327 1.00 61.28 192 ILE A O 1
ATOM 1507 N N . PHE A 1 193 ? 41.565 -11.916 -78.372 1.00 59.88 193 PHE A N 1
ATOM 1508 C CA . PHE A 1 193 ? 42.485 -12.897 -77.781 1.00 59.88 193 PHE A CA 1
ATOM 1509 C C . PHE A 1 193 ? 42.304 -14.322 -78.325 1.00 59.88 193 PHE A C 1
ATOM 1511 O O . PHE A 1 193 ? 43.267 -15.086 -78.290 1.00 59.88 193 PHE A O 1
ATOM 1518 N N . LYS A 1 194 ? 41.125 -14.689 -78.850 1.00 59.44 194 LYS A N 1
ATOM 1519 C CA . LYS A 1 194 ? 40.963 -15.956 -79.586 1.00 59.44 194 LYS A CA 1
ATOM 1520 C C . LYS A 1 194 ? 41.709 -15.934 -80.914 1.00 59.44 194 LYS A C 1
ATOM 1522 O O . LYS A 1 194 ? 42.302 -16.945 -81.259 1.00 59.44 194 LYS A O 1
ATOM 1527 N N . ASP A 1 195 ? 41.722 -14.794 -81.601 1.00 58.28 195 ASP A N 1
ATOM 1528 C CA . ASP A 1 195 ? 42.419 -14.635 -82.885 1.00 58.28 195 ASP A CA 1
ATOM 1529 C C . ASP A 1 195 ? 43.951 -14.528 -82.734 1.00 58.28 195 ASP A C 1
ATOM 1531 O O . ASP A 1 195 ? 44.681 -14.678 -83.710 1.00 58.28 195 ASP A O 1
ATOM 1535 N N . LEU A 1 196 ? 44.456 -14.265 -81.521 1.00 59.31 196 LEU A N 1
ATOM 1536 C CA . LEU A 1 196 ? 45.894 -14.178 -81.224 1.00 59.31 196 LEU A CA 1
ATOM 1537 C C . LEU A 1 196 ? 46.493 -15.478 -80.660 1.00 59.31 196 LEU A C 1
ATOM 1539 O O . LEU A 1 196 ? 47.715 -15.592 -80.539 1.00 59.31 196 LEU A O 1
ATOM 1543 N N . LEU A 1 197 ? 45.650 -16.429 -80.250 1.00 58.09 197 LEU A N 1
ATOM 1544 C CA . LEU A 1 197 ? 46.085 -17.756 -79.826 1.00 58.09 197 LEU A CA 1
ATOM 1545 C C . LEU A 1 197 ? 46.252 -18.621 -81.080 1.00 58.09 197 LEU A C 1
ATOM 1547 O O . LEU A 1 197 ? 45.292 -18.730 -81.841 1.00 58.09 197 LEU A O 1
ATOM 1551 N N . PRO A 1 198 ? 47.429 -19.239 -81.302 1.00 59.06 198 PRO A N 1
ATOM 1552 C CA . PRO A 1 198 ? 47.653 -20.029 -82.499 1.00 59.06 198 PRO A CA 1
ATOM 1553 C C . PRO A 1 198 ? 46.607 -21.133 -82.586 1.00 59.06 198 PRO A C 1
ATOM 1555 O O . PRO A 1 198 ? 46.368 -21.880 -81.627 1.00 59.06 198 PRO A O 1
ATOM 1558 N N . THR A 1 199 ? 45.944 -21.184 -83.733 1.00 62.66 199 THR A N 1
ATOM 1559 C CA . THR A 1 199 ? 44.909 -22.180 -83.986 1.00 62.66 199 THR A CA 1
ATOM 1560 C C . THR A 1 199 ? 45.547 -23.572 -84.060 1.00 62.66 199 THR A C 1
ATOM 1562 O O . THR A 1 199 ? 46.737 -23.693 -84.355 1.00 62.66 199 THR A O 1
ATOM 1565 N N . PRO A 1 200 ? 44.803 -24.659 -83.783 1.00 58.91 200 PRO A N 1
ATOM 1566 C CA . PRO A 1 200 ? 45.351 -26.017 -83.849 1.00 58.91 200 PRO A CA 1
ATOM 1567 C C . PRO A 1 200 ? 46.011 -26.351 -85.197 1.00 58.91 200 PRO A C 1
ATOM 1569 O O . PRO A 1 200 ? 46.934 -27.157 -85.227 1.00 58.91 200 PRO A O 1
ATOM 1572 N N . ASP A 1 201 ? 45.577 -25.695 -86.278 1.00 58.34 201 ASP A N 1
ATOM 1573 C CA . ASP A 1 201 ? 46.139 -25.831 -87.625 1.00 58.34 201 ASP A CA 1
ATOM 1574 C C . ASP A 1 201 ? 47.476 -25.082 -87.814 1.00 58.34 201 ASP A C 1
ATOM 1576 O O . ASP A 1 201 ? 48.251 -25.437 -88.694 1.00 58.34 201 ASP A O 1
ATOM 1580 N N . GLU A 1 202 ? 47.780 -24.071 -86.992 1.00 57.28 202 GLU A N 1
ATOM 1581 C CA . GLU A 1 202 ? 49.064 -23.341 -86.996 1.00 57.28 202 GLU A CA 1
ATOM 1582 C C . GLU A 1 202 ? 50.123 -23.991 -86.088 1.00 57.28 202 GLU A C 1
ATOM 1584 O O . GLU A 1 202 ? 51.301 -23.636 -86.147 1.00 57.28 202 GLU A O 1
ATOM 1589 N N . LEU A 1 203 ? 49.708 -24.935 -85.236 1.00 52.19 203 LEU A N 1
ATOM 1590 C CA . LEU A 1 203 ? 50.579 -25.722 -84.355 1.00 52.19 203 LEU A CA 1
ATOM 1591 C C . LEU A 1 203 ? 50.901 -27.123 -84.915 1.00 52.19 203 LEU A C 1
ATOM 1593 O O . LEU A 1 203 ? 51.592 -27.887 -84.234 1.00 52.19 203 LEU A O 1
ATOM 1597 N N . ALA A 1 204 ? 50.402 -27.459 -86.111 1.00 47.97 204 ALA A N 1
ATOM 1598 C CA . ALA A 1 204 ? 50.627 -28.722 -86.826 1.00 47.97 204 ALA A CA 1
ATOM 1599 C C . ALA A 1 204 ? 51.697 -28.580 -87.922 1.00 47.97 204 ALA A C 1
ATOM 1601 O O . ALA A 1 204 ? 52.484 -29.542 -88.086 1.00 47.97 204 ALA A O 1
#